Protein AF-A0A109FHC8-F1 (afdb_monomer_lite)

Structure (mmCIF, N/CA/C/O backbone):
data_AF-A0A109FHC8-F1
#
_entry.id   AF-A0A109FHC8-F1
#
loop_
_atom_site.group_PDB
_atom_site.id
_atom_site.type_symbol
_atom_site.label_atom_id
_atom_site.label_alt_id
_atom_site.label_comp_id
_atom_site.label_asym_id
_atom_site.label_entity_id
_atom_site.label_seq_id
_atom_site.pdbx_PDB_ins_code
_atom_site.Cartn_x
_atom_site.Cartn_y
_atom_site.Cartn_z
_atom_site.occupancy
_atom_site.B_iso_or_equiv
_atom_site.auth_seq_id
_atom_site.auth_comp_id
_atom_site.auth_asym_id
_atom_site.auth_atom_id
_atom_site.pdbx_PDB_model_num
ATOM 1 N N . MET A 1 1 ? 24.312 2.281 24.451 1.00 30.47 1 MET A N 1
ATOM 2 C CA . MET A 1 1 ? 23.829 3.646 24.160 1.00 30.47 1 MET A CA 1
ATOM 3 C C . MET A 1 1 ? 23.135 3.576 22.808 1.00 30.47 1 MET A C 1
ATOM 5 O O . MET A 1 1 ? 23.788 3.738 21.790 1.00 30.47 1 MET A O 1
ATOM 9 N N . TRP A 1 2 ? 21.866 3.159 22.788 1.00 24.47 2 TRP A N 1
ATOM 10 C CA . TRP A 1 2 ? 21.076 3.088 21.555 1.00 24.47 2 TRP A CA 1
ATOM 11 C C . TRP A 1 2 ? 20.446 4.457 21.335 1.00 24.47 2 TRP A C 1
ATOM 13 O O . TRP A 1 2 ? 19.717 4.933 22.203 1.00 24.47 2 TRP A O 1
ATOM 23 N N . ALA A 1 3 ? 20.806 5.107 20.231 1.00 27.70 3 ALA A N 1
ATOM 24 C CA . ALA A 1 3 ? 20.190 6.356 19.826 1.00 27.70 3 ALA A CA 1
ATOM 25 C C . ALA A 1 3 ? 18.710 6.102 19.514 1.00 27.70 3 ALA A C 1
ATOM 27 O O . ALA A 1 3 ? 18.344 5.159 18.814 1.00 27.70 3 ALA A O 1
ATOM 28 N N . ASP A 1 4 ? 17.879 6.936 20.118 1.00 34.19 4 ASP A N 1
ATOM 29 C CA . ASP A 1 4 ? 16.437 7.002 19.978 1.00 34.19 4 ASP A CA 1
ATOM 30 C C . ASP A 1 4 ? 16.087 7.613 18.609 1.00 34.19 4 ASP A C 1
ATOM 32 O O . ASP A 1 4 ? 15.739 8.787 18.516 1.00 34.19 4 ASP A O 1
ATOM 36 N N . ASP A 1 5 ? 16.219 6.830 17.531 1.00 33.66 5 ASP A N 1
ATOM 37 C CA . ASP A 1 5 ? 15.793 7.194 16.166 1.00 33.66 5 ASP A CA 1
ATOM 38 C C . ASP A 1 5 ? 14.264 7.060 16.017 1.00 33.66 5 ASP A C 1
ATOM 40 O O . ASP A 1 5 ? 13.726 6.376 15.138 1.00 33.66 5 ASP A O 1
ATOM 44 N N . ARG A 1 6 ? 13.517 7.720 16.909 1.00 36.81 6 ARG A N 1
ATOM 45 C CA . ARG A 1 6 ? 12.085 7.948 16.711 1.00 36.81 6 ARG A CA 1
ATOM 46 C C . ARG A 1 6 ? 11.917 8.872 15.506 1.00 36.81 6 ARG A C 1
ATOM 48 O O . ARG A 1 6 ? 12.107 10.081 15.610 1.00 36.81 6 ARG A O 1
ATOM 55 N N . LEU A 1 7 ? 11.541 8.290 14.364 1.00 41.19 7 LEU A N 1
ATOM 56 C CA . LEU A 1 7 ? 11.042 9.033 13.204 1.00 41.19 7 LEU A CA 1
ATOM 57 C C . LEU A 1 7 ? 10.018 10.081 13.679 1.00 41.19 7 LEU A C 1
ATOM 59 O O . LEU A 1 7 ? 9.161 9.751 14.510 1.00 41.19 7 LEU A O 1
ATOM 63 N N . PRO A 1 8 ? 10.091 11.331 13.189 1.00 34.25 8 PRO A N 1
ATOM 64 C CA . PRO A 1 8 ? 9.205 12.388 13.651 1.00 34.25 8 PRO A CA 1
ATOM 65 C C . PRO A 1 8 ? 7.736 11.997 13.420 1.00 34.25 8 PRO A C 1
ATOM 67 O O . PRO A 1 8 ? 7.424 11.329 12.427 1.00 34.25 8 PRO A O 1
ATOM 70 N N . PRO A 1 9 ? 6.809 12.404 14.310 1.00 36.50 9 PRO A N 1
ATOM 71 C CA . PRO A 1 9 ? 5.388 12.193 14.082 1.00 36.50 9 PRO A CA 1
ATOM 72 C C . PRO A 1 9 ? 5.015 12.827 12.741 1.00 36.50 9 PRO A C 1
ATOM 74 O O . PRO A 1 9 ? 5.311 13.999 12.507 1.00 36.50 9 PRO A O 1
ATOM 77 N N . MET A 1 10 ? 4.381 12.053 11.854 1.00 35.09 10 MET A N 1
ATOM 78 C CA . MET A 1 10 ? 3.856 12.574 10.593 1.00 35.09 10 MET A CA 1
ATOM 79 C C . MET A 1 10 ? 2.815 13.650 10.904 1.00 35.09 10 MET A C 1
ATOM 81 O O . MET A 1 10 ? 1.645 13.354 11.140 1.00 35.09 10 MET A O 1
ATOM 85 N N . GLN A 1 11 ? 3.238 14.912 10.911 1.00 31.06 11 GLN A N 1
ATOM 86 C CA . GLN A 1 11 ? 2.315 16.031 10.966 1.00 31.06 11 GLN A CA 1
ATOM 87 C C . GLN A 1 11 ? 1.557 16.084 9.631 1.00 31.06 11 GLN A C 1
ATOM 89 O O . GLN A 1 11 ? 2.177 15.932 8.571 1.00 31.06 11 GLN A O 1
ATOM 94 N N . PRO A 1 12 ? 0.228 16.287 9.631 1.00 32.00 12 PRO A N 1
ATOM 95 C CA . PRO A 1 12 ? -0.521 16.490 8.400 1.00 32.00 12 PRO A CA 1
ATOM 96 C C . PRO A 1 12 ? -0.055 17.798 7.743 1.00 32.00 12 PRO A C 1
ATOM 98 O O . PRO A 1 12 ? -0.510 18.891 8.072 1.00 32.00 12 PRO A O 1
ATOM 101 N N . GLN A 1 13 ? 0.907 17.685 6.826 1.00 34.94 13 GLN A N 1
ATOM 102 C CA . GLN A 1 13 ? 1.448 18.817 6.089 1.00 34.94 13 GLN A CA 1
ATOM 103 C C . GLN A 1 13 ? 0.359 19.465 5.231 1.00 34.94 13 GLN A C 1
ATOM 105 O O . GLN A 1 13 ? -0.382 18.823 4.484 1.00 34.94 13 GLN A O 1
ATOM 110 N N . ARG A 1 14 ? 0.306 20.787 5.341 1.00 28.73 14 ARG A N 1
ATOM 111 C CA . ARG A 1 14 ? -0.682 21.698 4.770 1.00 28.73 14 ARG A CA 1
ATOM 112 C C . ARG A 1 14 ? -0.409 21.952 3.276 1.00 28.73 14 ARG A C 1
ATOM 114 O O . ARG A 1 14 ? -0.201 23.091 2.872 1.00 28.73 14 ARG A O 1
ATOM 121 N N . ARG A 1 15 ? -0.400 20.906 2.438 1.00 32.84 15 ARG A N 1
ATOM 122 C CA . ARG A 1 15 ? -0.397 21.028 0.964 1.00 32.84 15 ARG A CA 1
ATOM 123 C C . ARG A 1 15 ? -1.555 20.239 0.348 1.00 32.84 15 ARG A C 1
ATOM 125 O O . ARG A 1 15 ? -1.794 19.088 0.687 1.00 32.84 15 ARG A O 1
ATOM 132 N N . LYS A 1 16 ? -2.273 20.899 -0.568 1.00 29.14 16 LYS A N 1
ATOM 133 C CA . LYS A 1 16 ? -3.504 20.472 -1.267 1.00 29.14 16 LYS A CA 1
ATOM 134 C C . LYS A 1 16 ? -3.287 19.338 -2.293 1.00 29.14 16 LYS A C 1
ATOM 136 O O . LYS A 1 16 ? -3.889 19.364 -3.361 1.00 29.14 16 LYS A O 1
ATOM 141 N N . ALA A 1 17 ? -2.429 18.364 -2.008 1.00 34.91 17 ALA A N 1
ATOM 142 C CA . ALA A 1 17 ? -2.428 17.098 -2.731 1.00 34.91 17 ALA A CA 1
ATOM 143 C C . ALA A 1 17 ? -3.152 16.092 -1.837 1.00 34.91 17 ALA A C 1
ATOM 145 O O . ALA A 1 17 ? -2.626 15.669 -0.808 1.00 34.91 17 ALA A O 1
ATOM 146 N N . SER A 1 18 ? -4.403 15.785 -2.172 1.00 43.69 18 SER A N 1
ATOM 147 C CA . SER A 1 18 ? -5.183 14.755 -1.494 1.00 43.69 18 SER A CA 1
ATOM 148 C C . SER A 1 18 ? -4.450 13.424 -1.636 1.00 43.69 18 SER A C 1
ATOM 150 O O . SER A 1 18 ? -4.491 12.788 -2.688 1.00 43.69 18 SER A O 1
ATOM 152 N N . LYS A 1 19 ? -3.730 13.023 -0.582 1.00 57.53 19 LYS A N 1
ATOM 153 C CA . LYS A 1 19 ? -3.098 11.704 -0.513 1.00 57.53 19 LYS A CA 1
ATOM 154 C C . LYS A 1 19 ? -4.197 10.652 -0.695 1.00 57.53 19 LYS A C 1
ATOM 156 O O . LYS A 1 19 ? -5.257 10.805 -0.081 1.00 57.53 19 LYS A O 1
ATOM 161 N N . PRO A 1 20 ? -3.996 9.625 -1.533 1.00 60.81 20 PRO A N 1
ATOM 162 C CA . PRO A 1 20 ? -4.988 8.585 -1.712 1.00 60.81 20 PRO A CA 1
ATOM 163 C C . PRO A 1 20 ? -5.219 7.897 -0.369 1.00 60.81 20 PRO A C 1
ATOM 165 O O . PRO A 1 20 ? -4.310 7.320 0.231 1.00 60.81 20 PRO A O 1
ATOM 168 N N . LEU A 1 21 ? -6.456 8.025 0.101 1.00 70.00 21 LEU A N 1
ATOM 169 C CA . LEU A 1 21 ? -6.976 7.338 1.266 1.00 70.00 21 LEU A CA 1
ATOM 170 C C . LEU A 1 21 ? -7.846 6.191 0.765 1.00 70.00 21 LEU A C 1
ATOM 172 O O . LEU A 1 21 ? -8.764 6.418 -0.025 1.00 70.00 21 LEU A O 1
ATOM 176 N N . ALA A 1 22 ? -7.578 4.976 1.231 1.00 75.38 22 ALA A N 1
ATOM 177 C CA . ALA A 1 22 ? -8.440 3.830 0.977 1.00 75.38 22 ALA A CA 1
ATOM 178 C C . ALA A 1 22 ? -9.070 3.356 2.284 1.00 75.38 22 ALA A C 1
ATOM 180 O O . ALA A 1 22 ? -8.423 3.316 3.330 1.00 75.38 22 ALA A O 1
ATOM 181 N N . ARG A 1 23 ? -10.348 2.985 2.215 1.00 83.25 23 ARG A N 1
ATOM 182 C CA . ARG A 1 23 ? -11.036 2.301 3.310 1.00 83.25 23 ARG A CA 1
ATOM 183 C C . ARG A 1 23 ? -10.872 0.804 3.109 1.00 83.25 23 ARG A C 1
ATOM 185 O O . ARG A 1 23 ? -11.245 0.288 2.058 1.00 83.25 23 ARG A O 1
ATOM 192 N N . LEU A 1 24 ? -10.335 0.134 4.116 1.00 85.50 24 LEU A N 1
ATOM 193 C CA . LEU A 1 24 ? -10.141 -1.306 4.156 1.00 85.50 24 LEU A CA 1
ATOM 194 C C . LEU A 1 24 ? -11.061 -1.871 5.236 1.00 85.50 24 LEU A C 1
ATOM 196 O O . LEU A 1 24 ? -11.085 -1.394 6.372 1.00 85.50 24 LEU A O 1
ATOM 200 N N . HIS A 1 25 ? -11.878 -2.846 4.856 1.00 87.19 25 HIS A N 1
ATOM 201 C CA . HIS A 1 25 ? -12.798 -3.492 5.780 1.00 87.19 25 HIS A CA 1
ATOM 202 C C . HIS A 1 25 ? -12.077 -4.631 6.495 1.00 87.19 25 HIS A C 1
ATOM 204 O O . HIS A 1 25 ? -11.468 -5.473 5.832 1.00 87.19 25 HIS A O 1
ATOM 210 N N . GLN A 1 26 ? -12.166 -4.659 7.824 1.00 87.25 26 GLN A N 1
ATOM 211 C CA . GLN A 1 26 ? -11.653 -5.780 8.601 1.00 87.25 26 GLN A CA 1
ATOM 212 C C . GLN A 1 26 ? -12.575 -6.989 8.466 1.00 87.25 26 GLN A C 1
ATOM 214 O O . GLN A 1 26 ? -13.795 -6.862 8.350 1.00 87.25 26 GLN A O 1
ATOM 219 N N . ARG A 1 27 ? -11.991 -8.176 8.526 1.00 92.81 27 ARG A N 1
ATOM 220 C CA . ARG A 1 27 ? -12.688 -9.458 8.606 1.00 92.81 27 ARG A CA 1
ATOM 221 C C . ARG A 1 27 ? -12.661 -9.938 10.049 1.00 92.81 27 ARG A C 1
ATOM 223 O O . ARG A 1 27 ? -11.717 -9.661 10.779 1.00 92.81 27 ARG A O 1
ATOM 230 N N . TRP A 1 28 ? -13.653 -10.733 10.442 1.00 91.94 28 TRP A N 1
ATOM 231 C CA . TRP A 1 28 ? -13.650 -11.393 11.753 1.00 91.94 28 TRP A CA 1
ATOM 232 C C . TRP A 1 28 ? -12.341 -12.160 12.011 1.00 91.94 28 TRP A C 1
ATOM 234 O O . TRP A 1 28 ? -11.753 -12.053 13.080 1.00 91.94 28 TRP A O 1
ATOM 244 N N . ALA A 1 29 ? -11.856 -12.876 10.991 1.00 95.69 29 ALA A N 1
ATOM 245 C CA . ALA A 1 29 ? -10.638 -13.683 11.046 1.00 95.69 29 ALA A CA 1
ATOM 246 C C . ALA A 1 29 ? -9.331 -12.873 11.124 1.00 95.69 29 ALA A C 1
ATOM 248 O O . ALA A 1 29 ? -8.268 -13.469 11.266 1.00 95.69 29 ALA A O 1
ATOM 249 N N . ASP A 1 30 ? -9.392 -11.543 11.012 1.00 95.81 30 ASP A N 1
ATOM 250 C CA . ASP A 1 30 ? -8.206 -10.704 11.168 1.00 95.81 30 ASP A CA 1
ATOM 251 C C . ASP A 1 30 ? -7.798 -10.587 12.643 1.00 95.81 30 ASP A C 1
ATOM 253 O O . ASP A 1 30 ? -6.621 -10.365 12.931 1.00 95.81 30 ASP A O 1
ATOM 257 N N . ASN A 1 31 ? -8.753 -10.742 13.571 1.00 96.69 31 ASN A N 1
ATOM 258 C CA . ASN A 1 31 ? -8.473 -10.746 15.001 1.00 96.69 31 ASN A CA 1
ATOM 259 C C . ASN A 1 31 ? -7.862 -12.089 15.429 1.00 96.69 31 ASN A C 1
ATOM 261 O O . ASN A 1 31 ? -8.387 -13.152 15.096 1.00 96.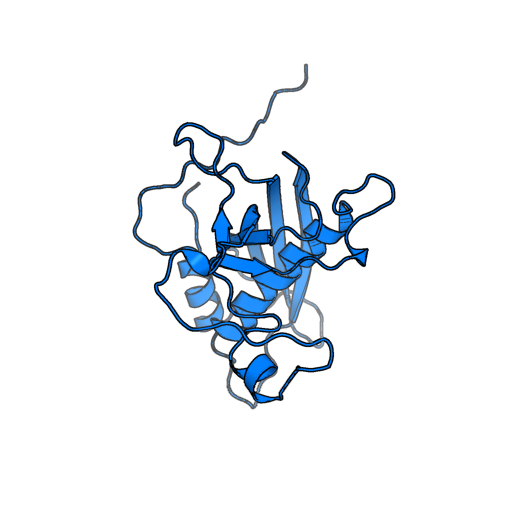69 31 ASN A O 1
ATOM 265 N N . ASP A 1 32 ? -6.786 -12.043 16.214 1.00 95.56 32 ASP A N 1
ATOM 266 C CA . ASP A 1 32 ? -6.205 -13.234 16.839 1.00 95.56 32 ASP A CA 1
ATOM 267 C C . ASP A 1 32 ? -6.720 -13.458 18.276 1.00 95.56 32 ASP A C 1
ATOM 269 O O . ASP A 1 32 ? -7.648 -12.795 18.747 1.00 95.56 32 ASP A O 1
ATOM 273 N N . GLN A 1 33 ? -6.121 -14.421 18.990 1.00 96.19 33 GLN A N 1
ATOM 274 C CA . GLN A 1 33 ? -6.484 -14.777 20.370 1.00 96.19 33 GLN A CA 1
ATOM 275 C C . GLN A 1 33 ? -6.410 -13.598 21.357 1.00 96.19 33 GLN A C 1
ATOM 277 O O . GLN A 1 33 ? -7.023 -13.654 22.422 1.00 96.19 33 GLN A O 1
ATOM 282 N N . TYR A 1 34 ? -5.687 -12.529 21.012 1.00 94.62 34 TYR A N 1
ATOM 283 C CA . TYR A 1 34 ? -5.565 -11.325 21.828 1.00 94.62 34 TYR A CA 1
ATOM 284 C C . TYR A 1 34 ? -6.640 -10.279 21.513 1.00 94.62 34 TYR A C 1
ATOM 286 O O . TYR A 1 34 ? -6.559 -9.164 22.024 1.00 94.62 34 TYR A O 1
ATOM 294 N N . SER A 1 35 ? -7.661 -10.623 20.716 1.00 92.62 35 SER A N 1
ATOM 295 C CA . SER A 1 35 ? -8.812 -9.766 20.372 1.00 92.62 35 SER A CA 1
ATOM 296 C C . SER A 1 35 ? -8.470 -8.500 19.575 1.00 92.62 35 SER A C 1
ATOM 298 O O . SER A 1 35 ? -9.261 -7.560 19.529 1.00 92.62 35 SER A O 1
ATOM 300 N N . HIS A 1 36 ? -7.315 -8.481 18.913 1.00 95.00 36 HIS A N 1
ATOM 301 C CA . HIS A 1 36 ? -6.886 -7.405 18.021 1.00 95.00 36 HIS A CA 1
ATOM 302 C C . HIS A 1 36 ? -6.395 -7.989 16.700 1.00 95.00 36 HIS A C 1
ATOM 304 O O . HIS A 1 36 ? -6.097 -9.182 16.621 1.00 95.00 36 HIS A O 1
ATOM 310 N N . ALA A 1 37 ? -6.288 -7.147 15.673 1.00 95.44 37 ALA A N 1
ATOM 311 C CA . ALA A 1 37 ? -5.748 -7.555 14.388 1.00 95.44 37 ALA A CA 1
ATOM 312 C C . ALA A 1 37 ? -4.328 -8.108 14.547 1.00 95.44 37 ALA A C 1
ATOM 314 O O . ALA A 1 37 ? -3.461 -7.443 15.125 1.00 95.44 37 ALA A O 1
ATOM 315 N N . ASN A 1 38 ? -4.085 -9.296 13.998 1.00 96.81 38 ASN A N 1
ATOM 316 C CA . ASN A 1 38 ? -2.759 -9.895 14.011 1.00 96.81 38 ASN A CA 1
ATOM 317 C C . ASN A 1 38 ? -1.755 -9.031 13.226 1.00 96.81 38 ASN A C 1
ATOM 319 O O . ASN A 1 38 ? -2.103 -8.402 12.224 1.00 96.81 38 ASN A O 1
ATOM 323 N N . ASN A 1 39 ? -0.488 -9.034 13.643 1.00 95.12 39 ASN A N 1
ATOM 324 C CA . ASN A 1 39 ? 0.570 -8.237 13.018 1.00 95.12 39 ASN A CA 1
ATOM 325 C C . ASN A 1 39 ? 0.713 -8.496 11.504 1.00 95.12 39 ASN A C 1
ATOM 327 O O . ASN A 1 39 ? 0.954 -7.558 10.748 1.00 95.12 39 ASN A O 1
ATOM 331 N N . VAL A 1 40 ? 0.490 -9.730 11.038 1.00 95.25 40 VAL A N 1
ATOM 332 C CA . VAL A 1 40 ? 0.559 -10.078 9.605 1.00 95.25 40 VAL A CA 1
ATOM 333 C C . VAL A 1 40 ? -0.520 -9.367 8.782 1.00 95.25 40 VAL A C 1
ATOM 335 O O . VAL A 1 40 ? -0.285 -9.019 7.624 1.00 95.25 40 VAL A O 1
ATOM 338 N N . VAL A 1 41 ? -1.688 -9.094 9.369 1.00 96.38 41 VAL A N 1
ATOM 339 C CA . VAL A 1 41 ? -2.817 -8.464 8.665 1.00 96.38 41 VAL A CA 1
ATOM 340 C C . VAL A 1 41 ? -2.471 -7.038 8.223 1.00 96.38 41 VAL A C 1
ATOM 342 O O . VAL A 1 41 ? -2.892 -6.603 7.152 1.00 96.38 41 VAL A O 1
ATOM 345 N N . TYR A 1 42 ? -1.638 -6.323 8.983 1.00 95.62 42 TYR A N 1
ATOM 346 C CA . TYR A 1 42 ? -1.203 -4.972 8.619 1.00 95.62 42 TYR A CA 1
ATOM 347 C C . TYR A 1 42 ? -0.431 -4.960 7.291 1.00 95.62 42 TYR A C 1
ATOM 349 O O . TYR A 1 42 ? -0.678 -4.093 6.451 1.00 95.62 42 TYR A O 1
ATOM 357 N N . SER A 1 43 ? 0.419 -5.962 7.047 1.00 95.06 43 SER A N 1
ATOM 358 C CA . SER A 1 43 ? 1.119 -6.117 5.766 1.00 95.06 43 SER A CA 1
ATOM 359 C C . SER A 1 43 ? 0.151 -6.382 4.610 1.00 95.06 43 SER A C 1
ATOM 361 O O . SER A 1 43 ? 0.321 -5.832 3.524 1.00 95.06 43 SER A O 1
ATOM 363 N N . LEU A 1 44 ? -0.918 -7.150 4.847 1.00 95.19 44 LEU A N 1
ATOM 364 C CA . LEU A 1 44 ? -1.955 -7.392 3.836 1.00 95.19 44 LEU A CA 1
ATOM 365 C C . LEU A 1 44 ? -2.710 -6.105 3.473 1.00 95.19 44 LEU A C 1
ATOM 367 O O . LEU A 1 44 ? -3.070 -5.895 2.310 1.00 95.19 44 LEU A O 1
ATOM 371 N N . TYR A 1 45 ? -2.931 -5.213 4.443 1.00 94.50 45 TYR A N 1
ATOM 372 C CA . TYR A 1 45 ? -3.504 -3.894 4.173 1.00 94.50 45 TYR A CA 1
ATOM 373 C C . TYR A 1 45 ? -2.575 -3.023 3.336 1.00 94.50 45 TYR A C 1
ATOM 375 O O . TYR A 1 45 ? -3.047 -2.334 2.426 1.00 94.50 45 TYR A O 1
ATOM 383 N N . PHE A 1 46 ? -1.272 -3.068 3.611 1.00 94.31 46 PHE A N 1
ATOM 384 C CA . PHE A 1 46 ? -0.291 -2.325 2.834 1.00 94.31 46 PHE A CA 1
ATOM 385 C C . PHE A 1 46 ? -0.250 -2.795 1.371 1.00 94.31 46 PHE A C 1
ATOM 387 O O . PHE A 1 46 ? -0.303 -1.966 0.454 1.00 94.31 46 PHE A O 1
ATOM 394 N N . ASP A 1 47 ? -0.246 -4.111 1.146 1.00 93.69 47 ASP A N 1
ATOM 395 C CA . ASP A 1 47 ? -0.338 -4.700 -0.195 1.00 93.69 47 ASP A CA 1
ATOM 396 C C . ASP A 1 47 ? -1.630 -4.283 -0.899 1.00 93.69 47 ASP A C 1
ATOM 398 O O . ASP A 1 47 ? -1.614 -3.904 -2.075 1.00 93.69 47 ASP A O 1
ATOM 402 N N . SER A 1 48 ? -2.750 -4.305 -0.174 1.00 92.75 48 SER A N 1
ATOM 403 C CA . SER A 1 48 ? -4.064 -3.965 -0.720 1.00 92.75 48 SER A CA 1
ATOM 404 C C . SER A 1 48 ? -4.119 -2.520 -1.211 1.00 92.75 48 SER A C 1
ATOM 406 O O . SER A 1 48 ? -4.532 -2.288 -2.347 1.00 92.75 48 SER A O 1
ATOM 408 N N . ILE A 1 49 ? -3.679 -1.542 -0.407 1.00 90.50 49 ILE A N 1
ATOM 409 C CA . ILE A 1 49 ? -3.713 -0.132 -0.830 1.00 90.50 49 ILE A CA 1
ATOM 410 C C . ILE A 1 49 ? -2.705 0.161 -1.946 1.00 90.50 49 ILE A C 1
ATOM 412 O O . ILE A 1 49 ? -3.015 0.917 -2.870 1.00 90.50 49 ILE A O 1
ATOM 416 N N . THR A 1 50 ? -1.526 -0.462 -1.902 1.00 91.25 50 THR A N 1
ATOM 417 C CA . THR A 1 50 ? -0.494 -0.280 -2.930 1.00 91.25 50 THR A CA 1
ATOM 418 C C . THR A 1 50 ? -0.991 -0.778 -4.283 1.00 91.25 50 THR A C 1
ATOM 420 O O . THR A 1 50 ? -0.968 -0.038 -5.269 1.00 91.25 50 THR A O 1
ATOM 423 N N . ASN A 1 51 ? -1.513 -2.005 -4.334 1.00 90.19 51 ASN A N 1
ATOM 424 C CA . ASN A 1 51 ? -2.048 -2.576 -5.569 1.00 90.19 51 ASN A CA 1
ATOM 425 C C . ASN A 1 51 ? -3.327 -1.873 -6.020 1.00 90.19 51 ASN A C 1
ATOM 427 O O . ASN A 1 51 ? -3.493 -1.631 -7.215 1.00 90.19 51 ASN A O 1
ATOM 431 N N . PHE A 1 52 ? -4.195 -1.469 -5.087 1.00 89.19 52 PHE A N 1
ATOM 432 C CA . PHE A 1 52 ? -5.348 -0.631 -5.407 1.00 89.19 52 PHE A CA 1
ATOM 433 C C . PHE A 1 52 ? -4.909 0.645 -6.131 1.00 89.19 52 PHE A C 1
ATOM 435 O O . PHE A 1 52 ? -5.485 0.987 -7.165 1.00 89.19 52 PHE A O 1
ATOM 442 N N . TYR A 1 53 ? -3.867 1.323 -5.644 1.00 88.12 53 TYR A N 1
ATOM 443 C CA . TYR A 1 53 ? -3.372 2.527 -6.299 1.00 88.12 53 TYR A CA 1
ATOM 444 C C . TYR A 1 53 ? -2.814 2.236 -7.696 1.00 88.12 53 TYR A C 1
ATOM 446 O O . TYR A 1 53 ? -3.192 2.906 -8.659 1.00 88.12 53 TYR A O 1
ATOM 454 N N . LEU A 1 54 ? -1.959 1.217 -7.819 1.00 87.62 54 LEU A N 1
ATOM 455 C CA . LEU A 1 54 ? -1.362 0.832 -9.099 1.00 87.62 54 LEU A CA 1
ATOM 456 C C . LEU A 1 54 ? -2.430 0.476 -10.144 1.00 87.62 54 LEU A C 1
ATOM 458 O O . LEU A 1 54 ? -2.354 0.942 -11.274 1.00 87.62 54 LEU A O 1
ATOM 462 N N . ILE A 1 55 ? -3.462 -0.282 -9.771 1.00 84.50 55 ILE A N 1
ATOM 463 C CA . ILE A 1 55 ? -4.516 -0.719 -10.698 1.00 84.50 55 ILE A CA 1
ATOM 464 C C . ILE A 1 55 ? -5.402 0.446 -11.162 1.00 84.50 55 ILE A C 1
ATOM 466 O O . ILE A 1 55 ? -5.810 0.467 -12.323 1.00 84.50 55 ILE A O 1
ATOM 470 N N . ASN A 1 56 ? -5.723 1.388 -10.268 1.00 84.12 56 ASN A N 1
ATOM 471 C CA . ASN A 1 56 ? -6.715 2.434 -10.540 1.00 84.12 56 ASN A CA 1
ATOM 472 C C . ASN A 1 56 ? -6.113 3.751 -11.050 1.00 84.12 56 ASN A C 1
ATOM 474 O O . ASN A 1 56 ? -6.815 4.526 -11.698 1.00 84.12 56 ASN A O 1
ATOM 478 N N . HIS A 1 57 ? -4.841 4.031 -10.752 1.00 85.19 57 HIS A N 1
ATOM 479 C CA . HIS A 1 57 ? -4.227 5.332 -11.043 1.00 85.19 57 HIS A CA 1
ATOM 480 C C . HIS A 1 57 ? -3.020 5.272 -11.978 1.00 85.19 57 HIS A C 1
ATOM 482 O O . HIS A 1 57 ? -2.626 6.320 -12.498 1.00 85.19 57 HIS A O 1
ATOM 488 N N . VAL A 1 58 ? -2.440 4.092 -12.217 1.00 84.62 58 VAL A N 1
ATOM 489 C CA . VAL A 1 58 ? -1.387 3.932 -13.223 1.00 84.62 58 VAL A CA 1
ATOM 490 C C . VAL A 1 58 ? -2.033 3.536 -14.552 1.00 84.62 58 VAL A C 1
ATOM 492 O O . VAL A 1 58 ? -2.705 2.505 -14.619 1.00 84.62 58 VAL A O 1
ATOM 495 N N . PRO A 1 59 ? -1.840 4.321 -15.628 1.00 79.88 59 PRO A N 1
ATOM 496 C CA . PRO A 1 59 ? -2.269 3.920 -16.960 1.00 79.88 59 PRO A CA 1
ATOM 497 C C . PRO A 1 59 ? -1.594 2.601 -17.334 1.00 79.88 59 PRO A C 1
ATOM 499 O O . PRO A 1 59 ? -0.374 2.476 -17.227 1.00 79.88 59 PRO A O 1
ATOM 502 N N . ARG A 1 60 ? -2.373 1.607 -17.767 1.00 68.88 60 ARG A N 1
ATOM 503 C CA . ARG A 1 60 ? -1.777 0.371 -18.276 1.00 68.88 60 ARG A CA 1
ATOM 504 C C . ARG A 1 60 ? -1.057 0.680 -19.591 1.00 68.88 60 ARG A C 1
ATOM 506 O O . ARG A 1 60 ? -1.628 1.406 -20.411 1.00 68.88 60 ARG A O 1
ATOM 513 N N . PRO A 1 61 ? 0.146 0.128 -19.823 1.00 60.09 61 PRO A N 1
ATOM 514 C CA . PRO A 1 61 ? 0.704 0.121 -21.165 1.00 60.09 61 PRO A CA 1
ATOM 515 C C . PRO A 1 61 ? -0.292 -0.563 -22.114 1.00 60.09 61 PRO A C 1
ATOM 517 O O . PRO A 1 61 ? -1.121 -1.373 -21.694 1.00 60.09 61 PRO A O 1
ATOM 520 N N . THR A 1 62 ? -0.248 -0.167 -23.384 1.00 56.22 62 THR A N 1
ATOM 521 C CA . THR A 1 62 ? -1.056 -0.681 -24.502 1.00 56.22 62 THR A CA 1
ATOM 522 C C . THR A 1 62 ? -1.330 -2.194 -24.381 1.00 56.22 62 THR A C 1
ATOM 524 O O . THR A 1 62 ? -0.418 -2.912 -23.972 1.00 56.22 62 THR A O 1
ATOM 527 N N . PRO A 1 63 ? -2.510 -2.720 -24.790 1.00 55.16 63 PRO A N 1
ATOM 528 C CA . PRO A 1 63 ? -2.913 -4.125 -24.576 1.00 55.16 63 PRO A CA 1
ATOM 529 C C . PRO A 1 63 ? -1.900 -5.184 -25.032 1.00 55.16 63 PRO A C 1
ATOM 531 O O . PRO A 1 63 ? -1.947 -6.328 -24.593 1.00 55.16 63 PRO A O 1
ATOM 534 N N . THR A 1 64 ? -1.005 -4.798 -25.935 1.00 53.66 64 THR A N 1
ATOM 535 C CA . THR A 1 64 ? 0.006 -5.629 -26.575 1.00 53.66 64 THR A CA 1
ATOM 536 C C . THR A 1 64 ? 1.246 -5.904 -25.717 1.00 53.66 64 THR A C 1
ATOM 538 O O . THR A 1 64 ? 2.010 -6.791 -26.080 1.00 53.66 64 THR A O 1
ATOM 541 N N . SER A 1 65 ? 1.479 -5.179 -24.612 1.00 54.28 65 SER A N 1
ATOM 542 C CA . SER A 1 65 ? 2.633 -5.415 -23.728 1.00 54.28 65 SER A CA 1
ATOM 543 C C . SER A 1 65 ? 2.180 -5.686 -22.290 1.00 54.28 65 SER A C 1
ATOM 545 O O . SER A 1 65 ? 1.404 -4.892 -21.746 1.00 54.28 65 SER A O 1
ATOM 547 N N . PRO A 1 66 ? 2.631 -6.782 -21.649 1.00 62.59 66 PRO A N 1
ATOM 548 C CA . PRO A 1 66 ? 2.316 -7.028 -20.251 1.00 62.59 66 PRO A CA 1
ATOM 549 C C . PRO A 1 66 ? 2.923 -5.918 -19.373 1.00 62.59 66 PRO A C 1
ATOM 551 O O . PRO A 1 66 ? 4.052 -5.485 -19.614 1.00 62.59 66 PRO A O 1
ATOM 554 N N . PRO A 1 67 ? 2.199 -5.428 -18.350 1.00 67.19 67 PRO A N 1
ATOM 555 C CA . PRO A 1 67 ? 2.756 -4.449 -17.427 1.00 67.19 67 PRO A CA 1
ATOM 556 C C . PRO A 1 67 ? 3.972 -5.037 -16.691 1.00 67.19 67 PRO A C 1
ATOM 558 O O . PRO A 1 67 ? 4.013 -6.248 -16.449 1.00 67.19 67 PRO A O 1
ATOM 561 N N . PRO A 1 68 ? 4.951 -4.201 -16.301 1.00 76.88 68 PRO A N 1
ATOM 562 C CA . PRO A 1 68 ? 6.100 -4.673 -15.541 1.00 76.88 68 PRO A CA 1
ATOM 563 C C . PRO A 1 68 ? 5.658 -5.302 -14.218 1.00 76.88 68 PRO A C 1
ATOM 565 O O . PRO A 1 68 ? 4.716 -4.832 -13.571 1.00 76.88 68 PRO A O 1
ATOM 568 N N . LEU A 1 69 ? 6.358 -6.356 -13.797 1.00 85.94 69 LEU A N 1
ATOM 569 C CA . LEU A 1 69 ? 6.030 -7.073 -12.571 1.00 85.94 69 LEU A CA 1
ATOM 570 C C . LEU A 1 69 ? 6.603 -6.328 -11.359 1.00 85.94 69 LEU A C 1
ATOM 572 O O . LEU A 1 69 ? 7.807 -6.093 -11.289 1.00 85.94 69 LEU A O 1
ATOM 576 N N . GLY A 1 70 ? 5.754 -5.979 -10.392 1.00 89.44 70 GLY A N 1
ATOM 577 C CA . GLY A 1 70 ? 6.185 -5.425 -9.107 1.00 89.44 70 GLY A CA 1
ATOM 578 C C . GLY A 1 70 ? 6.510 -6.532 -8.105 1.00 89.44 70 GLY A C 1
ATOM 579 O O . GLY A 1 70 ? 5.654 -7.364 -7.815 1.00 89.44 70 GLY A O 1
ATOM 580 N N . LEU A 1 71 ? 7.735 -6.545 -7.576 1.00 93.56 71 LEU A N 1
ATOM 581 C CA . LEU A 1 71 ? 8.164 -7.455 -6.510 1.00 93.56 71 LEU A CA 1
ATOM 582 C C . LEU A 1 71 ? 8.457 -6.671 -5.232 1.00 93.56 71 LEU A C 1
ATOM 584 O O . LEU A 1 71 ? 9.223 -5.705 -5.263 1.00 93.56 71 LEU A O 1
ATOM 588 N N . ILE A 1 72 ? 7.860 -7.078 -4.112 1.00 95.00 72 ILE A N 1
ATOM 589 C CA . ILE A 1 72 ? 8.192 -6.526 -2.796 1.00 95.00 72 ILE A CA 1
ATOM 590 C C . ILE A 1 72 ? 9.501 -7.155 -2.327 1.00 95.00 72 ILE A C 1
ATOM 592 O O . ILE A 1 72 ? 9.588 -8.369 -2.162 1.00 95.00 72 ILE A O 1
ATOM 596 N N . VAL A 1 73 ? 10.524 -6.325 -2.121 1.00 96.00 73 VAL A N 1
ATOM 597 C CA . VAL A 1 73 ? 11.862 -6.780 -1.692 1.00 96.00 73 VAL A CA 1
ATOM 598 C C . VAL A 1 73 ? 12.173 -6.438 -0.239 1.00 96.00 73 VAL A C 1
ATOM 600 O O . VAL A 1 73 ? 13.116 -6.974 0.335 1.00 96.00 73 VAL A O 1
ATOM 603 N N . SER A 1 74 ? 11.409 -5.524 0.358 1.00 95.62 74 SER A N 1
ATOM 604 C CA . SER A 1 74 ? 11.549 -5.130 1.757 1.00 95.62 74 SER A CA 1
ATOM 605 C C . SER A 1 74 ? 10.244 -4.531 2.264 1.00 95.62 74 SER A C 1
ATOM 607 O O . SER A 1 74 ? 9.568 -3.804 1.533 1.00 95.62 74 SER A O 1
ATOM 609 N N . SER A 1 75 ? 9.908 -4.822 3.517 1.00 95.31 75 SER A N 1
ATOM 610 C CA . SER A 1 75 ? 8.761 -4.257 4.222 1.00 95.31 75 SER A CA 1
ATOM 611 C C . SER A 1 75 ? 9.115 -4.033 5.688 1.00 95.31 75 SER A C 1
ATOM 613 O O . SER A 1 75 ? 9.649 -4.935 6.337 1.00 95.31 75 SER A O 1
ATOM 615 N N . SER A 1 76 ? 8.783 -2.864 6.221 1.00 94.62 76 SER A N 1
ATOM 616 C CA . SER A 1 76 ? 8.882 -2.543 7.643 1.00 94.62 76 SER A CA 1
ATOM 617 C C . SER A 1 76 ? 7.528 -2.077 8.162 1.00 94.62 76 SER A C 1
ATOM 619 O O . SER A 1 76 ? 6.719 -1.512 7.427 1.00 94.62 76 SER A O 1
ATOM 621 N N . THR A 1 77 ? 7.242 -2.331 9.436 1.00 95.38 77 THR A N 1
ATOM 622 C CA . THR A 1 77 ? 6.009 -1.864 10.077 1.00 95.38 77 THR A CA 1
ATOM 623 C C . THR A 1 77 ? 6.278 -1.580 11.544 1.00 95.38 77 THR A C 1
ATOM 625 O O . THR A 1 77 ? 6.768 -2.440 12.274 1.00 95.38 77 THR A O 1
ATOM 628 N N . ALA A 1 78 ? 5.956 -0.364 11.962 1.00 93.25 78 ALA A N 1
ATOM 629 C CA . ALA A 1 78 ? 5.893 0.058 13.346 1.00 93.25 78 ALA A CA 1
ATOM 630 C C . ALA A 1 78 ? 4.429 0.053 13.803 1.00 93.25 78 ALA A C 1
ATOM 632 O O . ALA A 1 78 ? 3.551 0.580 13.116 1.00 93.25 78 ALA A O 1
ATOM 633 N N . TYR A 1 79 ? 4.182 -0.522 14.977 1.00 93.75 79 TYR A N 1
ATOM 634 C CA . TYR A 1 79 ? 2.855 -0.644 15.580 1.00 93.75 79 TYR A CA 1
ATOM 635 C C . TYR A 1 79 ? 2.764 0.326 16.761 1.00 93.75 79 TYR A C 1
ATOM 637 O O . TYR A 1 79 ? 3.514 0.202 17.728 1.00 93.75 79 TYR A O 1
ATOM 645 N N . ALA A 1 80 ? 1.880 1.316 16.668 1.00 89.38 80 ALA A N 1
ATOM 646 C CA . ALA A 1 80 ? 1.682 2.345 17.688 1.00 89.38 80 ALA A CA 1
ATOM 647 C C . ALA A 1 80 ? 0.414 2.112 18.523 1.00 89.38 80 ALA A C 1
ATOM 649 O O . ALA A 1 80 ? 0.394 2.453 19.706 1.00 89.38 80 ALA A O 1
ATOM 650 N N . SER A 1 81 ? -0.630 1.536 17.925 1.00 91.62 81 SER A N 1
ATOM 651 C CA . SER A 1 81 ? -1.835 1.078 18.618 1.00 91.62 81 SER A CA 1
ATOM 652 C C . SER A 1 81 ? -2.505 -0.054 17.843 1.00 91.62 81 SER A C 1
ATOM 654 O O . SER A 1 81 ? -2.323 -0.187 16.635 1.00 91.62 81 SER A O 1
ATOM 656 N N . SER A 1 82 ? -3.300 -0.863 18.533 1.00 92.38 82 SER A N 1
ATOM 657 C CA . SER A 1 82 ? -4.047 -1.954 17.910 1.00 92.38 82 SER A CA 1
ATOM 658 C C . SER A 1 82 ? -5.286 -1.449 17.168 1.00 92.38 82 SER A C 1
ATOM 660 O O . SER A 1 82 ? -5.942 -0.517 17.627 1.00 92.38 82 SER A O 1
ATOM 662 N N . VAL A 1 83 ? -5.640 -2.108 16.063 1.00 92.00 83 VAL A N 1
ATOM 663 C CA . VAL 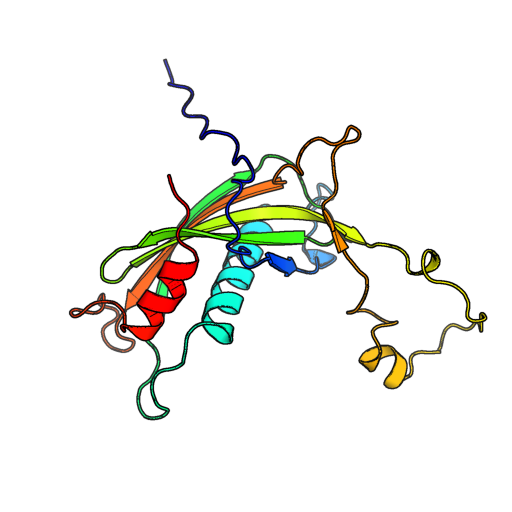A 1 83 ? -6.990 -2.066 15.470 1.00 92.00 83 VAL A CA 1
ATOM 664 C C . VAL A 1 83 ? -7.698 -3.396 15.719 1.00 92.00 83 VAL A C 1
ATOM 666 O O . VAL A 1 83 ? -7.035 -4.421 15.894 1.00 92.00 83 VAL A O 1
ATOM 669 N N . ALA A 1 84 ? -9.027 -3.399 15.750 1.00 93.00 84 ALA A N 1
ATOM 670 C CA . ALA A 1 84 ? -9.813 -4.602 15.998 1.00 93.00 84 ALA A CA 1
ATOM 671 C C . ALA A 1 84 ? -11.109 -4.586 15.185 1.00 93.00 84 ALA A C 1
ATOM 673 O O . ALA A 1 84 ? -11.809 -3.573 15.122 1.00 93.00 84 ALA A O 1
ATOM 674 N N . TYR A 1 85 ? -11.457 -5.742 14.616 1.00 92.62 85 TYR A N 1
ATOM 675 C CA . TYR A 1 85 ? -12.769 -5.945 14.009 1.00 92.62 85 TYR A CA 1
ATOM 676 C C . TYR A 1 85 ? -13.884 -5.623 15.028 1.00 92.62 85 TYR A C 1
ATOM 678 O O . TYR A 1 85 ? -13.759 -6.031 16.186 1.00 92.62 85 TYR A O 1
ATOM 686 N N . PRO A 1 86 ? -14.985 -4.945 14.636 1.00 91.50 86 PRO A N 1
ATOM 687 C CA . PRO A 1 86 ? -15.407 -4.600 13.270 1.00 91.50 86 PRO A CA 1
ATOM 688 C C . PRO A 1 86 ? -14.970 -3.218 12.764 1.00 91.50 86 PRO A C 1
ATOM 690 O O . PRO A 1 86 ? -15.394 -2.823 11.671 1.00 91.50 86 PRO A O 1
ATOM 693 N N . SER A 1 87 ? -14.171 -2.469 13.531 1.00 87.38 87 SER A N 1
ATOM 694 C CA . SER A 1 87 ? -13.762 -1.111 13.157 1.00 87.38 87 SER A CA 1
ATOM 695 C C . SER A 1 87 ? -13.087 -1.106 11.779 1.00 87.38 87 SER A C 1
ATOM 697 O O . SER A 1 87 ? -12.247 -1.958 11.509 1.00 87.38 87 SER A O 1
ATOM 699 N N . PRO A 1 88 ? -13.435 -0.191 10.860 1.00 86.81 88 PRO A N 1
ATOM 700 C CA . PRO A 1 88 ? -12.767 -0.104 9.569 1.00 86.81 88 PRO A CA 1
ATOM 701 C C . PRO A 1 88 ? -11.345 0.440 9.730 1.00 86.81 88 PRO A C 1
ATOM 703 O O . PRO A 1 88 ? -11.058 1.214 10.643 1.00 86.81 88 PRO A O 1
ATOM 706 N N . VAL A 1 89 ? -10.471 0.116 8.781 1.00 89.44 89 VAL A N 1
ATOM 707 C CA . VAL A 1 89 ? -9.118 0.674 8.711 1.00 89.44 89 VAL A CA 1
ATOM 708 C C . VAL A 1 89 ? -9.058 1.692 7.579 1.00 89.44 89 VAL A C 1
ATOM 710 O O . VAL A 1 89 ? -9.456 1.413 6.446 1.00 89.44 89 VAL A O 1
ATOM 713 N N . ILE A 1 90 ? -8.559 2.890 7.867 1.00 86.88 90 ILE A N 1
ATOM 714 C CA . ILE A 1 90 ? -8.268 3.900 6.849 1.00 86.88 90 ILE A CA 1
ATOM 715 C C . ILE A 1 90 ? -6.773 3.855 6.567 1.00 86.88 90 ILE A C 1
ATOM 717 O O . ILE A 1 90 ? -5.959 4.093 7.454 1.00 86.88 90 ILE A O 1
ATOM 721 N N . ALA A 1 91 ? -6.413 3.567 5.324 1.00 87.38 91 ALA A N 1
ATOM 722 C CA . ALA A 1 91 ? -5.037 3.520 4.872 1.00 87.38 91 ALA A CA 1
ATOM 723 C C . ALA A 1 91 ? -4.696 4.790 4.090 1.00 87.38 91 ALA A C 1
ATOM 725 O O . ALA A 1 91 ? -5.420 5.174 3.172 1.00 87.38 91 ALA A O 1
ATOM 726 N N . ALA A 1 92 ? -3.589 5.431 4.449 1.00 87.06 92 ALA A N 1
ATOM 727 C CA . ALA A 1 92 ? -2.996 6.539 3.720 1.00 87.06 92 ALA A CA 1
ATOM 728 C C . ALA A 1 92 ? -1.725 6.064 3.025 1.00 87.06 92 ALA A C 1
ATOM 730 O O . ALA A 1 92 ? -0.849 5.481 3.664 1.00 87.06 92 ALA A O 1
ATOM 731 N N . LEU A 1 93 ? -1.626 6.347 1.729 1.00 88.19 93 LEU A N 1
ATOM 732 C CA . LEU A 1 93 ? -0.490 5.962 0.900 1.00 88.19 93 LEU A CA 1
ATOM 733 C C . LEU A 1 93 ? 0.297 7.197 0.452 1.00 88.19 93 LEU A C 1
ATOM 735 O O . LEU A 1 93 ? -0.271 8.213 0.044 1.00 88.19 93 LEU A O 1
ATOM 739 N N . GLY A 1 94 ? 1.618 7.083 0.499 1.00 89.50 94 GLY A N 1
ATOM 740 C CA . GLY A 1 94 ? 2.565 8.029 -0.075 1.00 89.50 94 GLY A CA 1
ATOM 741 C C . GLY A 1 94 ? 3.798 7.314 -0.619 1.00 89.50 94 GLY A C 1
ATOM 742 O O . GLY A 1 94 ? 3.976 6.112 -0.428 1.00 89.50 94 GLY A O 1
ATOM 743 N N . VAL A 1 95 ? 4.664 8.065 -1.289 1.00 92.06 95 VAL A N 1
ATOM 744 C CA . VAL A 1 95 ? 5.957 7.596 -1.801 1.00 92.06 95 VAL A CA 1
ATOM 745 C C . VAL A 1 95 ? 7.061 8.372 -1.092 1.00 92.06 95 VAL A C 1
ATOM 747 O O . VAL A 1 95 ? 7.136 9.591 -1.225 1.00 92.06 95 VAL A O 1
ATOM 750 N N . SER A 1 96 ? 7.911 7.683 -0.330 1.00 89.94 96 SER A N 1
ATOM 751 C CA . SER A 1 96 ? 9.032 8.300 0.397 1.00 89.94 96 SER A CA 1
ATOM 752 C C . SER A 1 96 ? 10.301 8.411 -0.449 1.00 89.94 96 SER A C 1
ATOM 754 O O . SER A 1 96 ? 11.105 9.318 -0.243 1.00 89.94 96 SER A O 1
ATOM 756 N N . SER A 1 97 ? 10.487 7.502 -1.408 1.00 93.19 97 SER A N 1
ATOM 757 C CA . SER A 1 97 ? 11.611 7.525 -2.345 1.00 93.19 97 SER A CA 1
ATOM 758 C C . SER A 1 97 ? 11.220 6.900 -3.680 1.00 93.19 97 SER A C 1
ATOM 760 O O . SER A 1 97 ? 10.470 5.924 -3.729 1.00 93.19 97 SER A O 1
ATOM 762 N N . LEU A 1 98 ? 11.735 7.460 -4.776 1.00 94.94 98 LEU A N 1
ATOM 763 C CA . LEU A 1 98 ? 11.488 6.979 -6.133 1.00 94.94 98 LEU A CA 1
ATOM 764 C C . LEU A 1 98 ? 12.815 6.815 -6.880 1.00 94.94 98 LEU A C 1
ATOM 766 O O . LEU A 1 98 ? 13.456 7.797 -7.255 1.00 94.94 98 LEU A O 1
ATOM 770 N N . GLY A 1 99 ? 13.213 5.565 -7.105 1.00 93.44 99 GLY A N 1
ATOM 771 C CA . GLY A 1 99 ? 14.434 5.198 -7.818 1.00 93.44 99 GLY A CA 1
ATOM 772 C C . GLY A 1 99 ? 14.254 5.126 -9.336 1.00 93.44 99 GLY A C 1
ATOM 773 O O . GLY A 1 99 ? 13.321 5.690 -9.917 1.00 93.44 99 GLY A O 1
ATOM 774 N N . LYS A 1 100 ? 15.170 4.413 -10.004 1.00 93.31 100 LYS A N 1
ATOM 775 C CA . LYS A 1 100 ? 15.087 4.138 -11.451 1.00 93.31 100 LYS A CA 1
ATOM 776 C C . LYS A 1 100 ? 14.045 3.056 -11.758 1.00 93.31 100 LYS A C 1
ATOM 778 O O . LYS A 1 100 ? 13.143 3.292 -12.556 1.00 93.31 100 LYS A O 1
ATOM 783 N N . SER A 1 101 ? 14.150 1.920 -11.068 1.00 93.38 101 SER A N 1
ATOM 784 C CA . SER A 1 101 ? 13.279 0.741 -11.231 1.00 93.38 101 SER A CA 1
ATOM 785 C C . SER A 1 101 ? 12.634 0.315 -9.909 1.00 93.38 101 SER A C 1
ATOM 787 O O . SER A 1 101 ? 12.131 -0.795 -9.796 1.00 93.38 101 SER A O 1
ATOM 789 N N . SER A 1 102 ? 12.674 1.173 -8.888 1.00 95.19 102 SER A N 1
ATOM 790 C CA . SER A 1 102 ? 12.121 0.895 -7.566 1.00 95.19 102 SER A CA 1
ATOM 791 C C . SER A 1 102 ? 11.365 2.089 -6.996 1.00 95.19 102 SER A C 1
ATOM 793 O O . SER A 1 102 ? 11.629 3.242 -7.347 1.00 95.19 102 SER A O 1
ATOM 795 N N . VAL A 1 103 ? 10.432 1.801 -6.098 1.00 95.88 103 VAL A N 1
ATOM 796 C CA . VAL A 1 103 ? 9.672 2.786 -5.333 1.00 95.88 103 VAL A CA 1
ATOM 797 C C . VAL A 1 103 ? 9.578 2.328 -3.883 1.00 95.88 103 VAL A C 1
ATOM 799 O O . VAL A 1 103 ? 9.292 1.161 -3.615 1.00 95.88 103 VAL A O 1
ATOM 802 N N . THR A 1 104 ? 9.820 3.249 -2.955 1.00 95.69 104 THR A N 1
ATOM 803 C CA . THR A 1 104 ? 9.560 3.040 -1.532 1.00 95.69 104 THR A CA 1
ATOM 804 C C . THR A 1 104 ? 8.243 3.714 -1.185 1.00 95.69 104 THR A C 1
ATOM 806 O O . THR A 1 104 ? 8.127 4.943 -1.190 1.00 95.69 104 THR A O 1
ATOM 809 N N . TRP A 1 105 ? 7.239 2.897 -0.909 1.00 93.50 105 TRP A N 1
ATOM 810 C CA . TRP A 1 105 ? 5.955 3.316 -0.375 1.00 93.50 105 TRP A CA 1
ATOM 811 C C . TRP A 1 105 ? 6.098 3.644 1.097 1.00 93.50 105 TRP A C 1
ATOM 813 O O . TRP A 1 105 ? 6.809 2.942 1.808 1.00 93.50 105 TRP A O 1
ATOM 823 N N . ARG A 1 106 ? 5.377 4.668 1.542 1.00 92.88 106 ARG A N 1
ATOM 824 C CA . ARG A 1 106 ? 5.147 4.974 2.948 1.00 92.88 106 ARG A CA 1
ATOM 825 C C . ARG A 1 106 ? 3.662 4.880 3.222 1.00 92.88 106 ARG A C 1
ATOM 827 O O . ARG A 1 106 ? 2.871 5.572 2.576 1.00 92.88 106 ARG A O 1
ATOM 834 N N . ILE A 1 107 ? 3.292 4.023 4.159 1.00 91.19 107 ILE A N 1
ATOM 835 C CA . ILE A 1 107 ? 1.898 3.696 4.440 1.00 91.19 107 ILE A CA 1
ATOM 836 C C . ILE A 1 107 ? 1.629 3.958 5.912 1.00 91.19 107 ILE A C 1
ATOM 838 O O . ILE A 1 107 ? 2.441 3.618 6.770 1.00 91.19 107 ILE A O 1
ATOM 842 N N . ALA A 1 108 ? 0.489 4.578 6.196 1.00 91.62 108 ALA A N 1
ATOM 843 C CA . ALA A 1 108 ? -0.017 4.763 7.547 1.00 91.62 108 ALA A CA 1
ATOM 844 C C . ALA A 1 108 ? -1.456 4.252 7.621 1.00 91.62 108 ALA A C 1
ATOM 846 O O . ALA A 1 108 ? -2.282 4.571 6.766 1.00 91.62 108 ALA A O 1
ATOM 847 N N . LEU A 1 109 ? -1.748 3.454 8.639 1.00 89.12 109 LEU A N 1
ATOM 848 C CA . LEU A 1 109 ? -3.058 2.886 8.919 1.00 89.12 109 LEU A CA 1
ATOM 849 C C . LEU A 1 109 ? -3.633 3.569 10.144 1.00 89.12 109 LEU A C 1
ATOM 851 O O . LEU A 1 109 ? -2.953 3.731 11.154 1.00 89.12 109 LEU A O 1
ATOM 855 N N . PHE A 1 110 ? -4.897 3.934 10.058 1.00 88.38 110 PHE A N 1
ATOM 856 C CA . PHE A 1 110 ? -5.637 4.605 11.108 1.00 88.38 110 PHE A CA 1
ATOM 857 C C . PHE A 1 110 ? -6.885 3.792 11.428 1.00 88.38 110 PHE A C 1
ATOM 859 O O . PHE A 1 110 ? -7.529 3.254 10.523 1.00 88.38 110 PHE A O 1
ATOM 866 N N . GLU A 1 111 ? -7.245 3.730 12.707 1.00 87.00 111 GLU A N 1
ATOM 867 C CA . GLU A 1 111 ? -8.536 3.182 13.107 1.00 87.00 111 GLU A CA 1
ATOM 868 C C . GLU A 1 111 ? -9.644 4.154 12.677 1.00 87.00 111 GLU A C 1
ATOM 870 O O . GLU A 1 111 ? -9.564 5.368 12.904 1.00 87.00 111 GLU A O 1
ATOM 875 N N . GLY A 1 112 ? -10.660 3.630 12.003 1.00 82.25 112 GLY A N 1
ATOM 876 C CA . GLY A 1 112 ? -11.854 4.369 11.636 1.00 82.25 112 GLY A CA 1
ATOM 877 C C . GLY A 1 112 ? -13.041 4.001 12.516 1.00 82.25 112 GLY A C 1
ATOM 878 O O . GLY A 1 112 ? -13.051 2.987 13.204 1.00 82.25 112 GLY A O 1
ATOM 879 N N . GLU A 1 113 ? -14.078 4.819 12.436 1.00 79.00 113 GLU A N 1
ATOM 880 C CA . GLU A 1 113 ? -15.373 4.596 13.064 1.00 79.00 113 GLU A CA 1
ATOM 881 C C . GLU A 1 113 ? -16.458 4.720 11.998 1.00 79.00 113 GLU A C 1
ATOM 883 O O . GLU A 1 113 ? -16.430 5.639 11.168 1.00 79.00 113 GLU A O 1
ATOM 888 N N . TYR A 1 114 ? -17.413 3.789 12.000 1.00 71.88 114 TYR A N 1
ATOM 889 C CA . TYR A 1 114 ? -18.605 3.932 11.174 1.00 71.88 114 TYR A CA 1
ATOM 890 C C . TYR A 1 114 ? -19.476 5.051 11.734 1.00 71.88 114 TYR A C 1
ATOM 892 O O . TYR A 1 114 ? -19.805 5.062 12.917 1.00 71.88 114 TYR A O 1
ATOM 900 N N . VAL A 1 115 ? -19.884 5.969 10.868 1.00 69.19 115 VAL A N 1
ATOM 901 C CA . VAL A 1 115 ? -20.869 6.991 11.206 1.00 69.19 115 VAL A CA 1
ATOM 902 C C . VAL A 1 115 ? -22.258 6.390 10.996 1.00 69.19 115 VAL A C 1
ATOM 904 O O . VAL A 1 115 ? -22.580 5.939 9.893 1.00 69.19 115 VAL A O 1
ATOM 907 N N . GLU A 1 116 ? -23.062 6.351 12.061 1.00 58.06 116 GLU A N 1
ATOM 908 C CA . GLU A 1 116 ? -24.459 5.913 11.991 1.00 58.06 116 GLU A CA 1
ATOM 909 C C . GLU A 1 116 ? -25.267 6.843 11.058 1.00 58.06 116 GLU A C 1
ATOM 911 O O . GLU A 1 116 ? -25.142 8.071 11.155 1.00 58.06 116 GLU A O 1
ATOM 916 N N . PRO A 1 117 ? -26.125 6.299 10.172 1.00 52.41 117 PRO A N 1
ATOM 917 C CA . PRO A 1 117 ? -26.900 7.100 9.223 1.00 52.41 117 PRO A CA 1
ATOM 918 C C . PRO A 1 117 ? -27.907 8.051 9.887 1.00 52.41 117 PRO A C 1
ATOM 920 O O . PRO A 1 117 ? -28.379 8.976 9.239 1.00 52.41 117 PRO A O 1
ATOM 923 N N . ALA A 1 118 ? -28.225 7.865 11.174 1.00 50.94 118 ALA A N 1
ATOM 924 C CA . ALA A 1 118 ? -29.258 8.608 11.906 1.00 50.94 118 ALA A CA 1
ATOM 925 C C . ALA A 1 118 ? -28.963 10.111 12.133 1.00 50.94 118 ALA A C 1
ATOM 927 O O . ALA A 1 118 ? -29.775 10.811 12.731 1.00 50.94 118 ALA A O 1
ATOM 928 N N . SER A 1 119 ? -27.835 10.632 11.636 1.00 46.28 119 SER A N 1
ATOM 929 C CA . SER A 1 119 ? -27.603 12.081 11.495 1.00 46.28 119 SER A CA 1
ATOM 930 C C . SER A 1 119 ? -28.154 12.674 10.182 1.00 46.28 119 SER A C 1
ATOM 932 O O . SER A 1 119 ? -28.064 13.883 9.970 1.00 46.28 119 SER A O 1
ATOM 934 N N . LEU A 1 120 ? -28.766 11.853 9.319 1.00 45.31 120 LEU A N 1
ATOM 935 C CA . LEU A 1 120 ? -29.485 12.251 8.105 1.00 45.31 120 LEU A CA 1
ATOM 936 C C . LEU A 1 120 ? -30.989 11.995 8.312 1.00 45.31 120 LEU A C 1
ATOM 938 O O . LEU A 1 120 ? -31.403 10.895 8.667 1.00 45.31 120 LEU A O 1
ATOM 942 N N . SER A 1 121 ? -31.814 13.029 8.152 1.00 38.44 121 SER A N 1
ATOM 943 C CA . SER A 1 121 ? -33.242 13.012 8.494 1.00 38.44 121 SER A CA 1
ATOM 944 C C . SER A 1 121 ? -34.072 11.973 7.723 1.00 38.44 121 SER A C 1
ATOM 946 O O . SER A 1 121 ? -34.077 11.975 6.495 1.00 38.44 121 SER A O 1
ATOM 948 N N . SER A 1 122 ? -34.850 11.204 8.495 1.00 42.78 122 SER A N 1
ATOM 949 C CA . SER A 1 122 ? -36.116 10.504 8.201 1.00 42.78 122 SER A CA 1
ATOM 950 C C . SER A 1 122 ? -36.223 9.602 6.960 1.00 42.78 122 SER A C 1
ATOM 952 O O . SER A 1 122 ? -36.442 10.095 5.857 1.00 42.78 122 SER A O 1
ATOM 954 N N . ALA A 1 123 ? -36.322 8.287 7.189 1.00 38.12 123 ALA A N 1
ATOM 955 C CA . ALA A 1 123 ? -37.444 7.483 6.685 1.00 38.12 123 ALA A CA 1
ATOM 956 C C . ALA A 1 123 ? -37.583 6.154 7.459 1.00 38.12 123 ALA A C 1
ATOM 958 O O . ALA A 1 123 ? -36.680 5.327 7.474 1.00 38.12 123 ALA A O 1
ATOM 959 N N . THR A 1 124 ? -38.740 6.049 8.112 1.00 38.34 124 THR A N 1
ATOM 960 C CA . THR A 1 124 ? -39.591 4.908 8.489 1.00 38.34 124 THR A CA 1
ATOM 961 C C . THR A 1 124 ? -39.005 3.490 8.530 1.00 38.34 124 THR A C 1
ATOM 963 O O . THR A 1 124 ? -38.610 2.921 7.518 1.00 38.34 124 THR A O 1
ATOM 966 N N . GLU A 1 125 ? -39.094 2.886 9.720 1.00 46.88 125 GLU A N 1
ATOM 967 C CA . GLU A 1 125 ? -38.861 1.466 9.995 1.00 46.88 125 GLU A CA 1
ATOM 968 C C . GLU A 1 125 ? -39.744 0.533 9.153 1.00 46.88 125 GLU A C 1
ATOM 970 O O . GLU A 1 125 ? -40.936 0.770 8.951 1.00 46.88 125 GLU A O 1
ATOM 975 N N . THR A 1 126 ? -39.206 -0.630 8.790 1.00 37.09 126 THR A N 1
ATOM 976 C CA . THR A 1 126 ? -39.994 -1.866 8.733 1.00 37.09 126 THR A CA 1
ATOM 977 C C . THR A 1 126 ? -39.100 -3.017 9.178 1.00 37.09 126 THR A C 1
ATOM 979 O O . THR A 1 126 ? -38.009 -3.218 8.648 1.00 37.09 126 THR A O 1
ATOM 982 N N . SER A 1 127 ? -39.532 -3.748 10.201 1.00 39.19 127 SER A N 1
ATOM 983 C CA . SER A 1 127 ? -38.823 -4.911 10.724 1.00 39.19 127 SER A CA 1
ATOM 984 C C . SER A 1 127 ? -39.027 -6.139 9.827 1.00 39.19 127 SER A C 1
ATOM 986 O O . SER A 1 127 ? -40.120 -6.376 9.316 1.00 39.19 127 SER A O 1
ATOM 988 N N . SER A 1 128 ? -37.983 -6.954 9.648 1.00 31.84 128 SER A N 1
ATOM 989 C CA . SER A 1 128 ? -38.013 -8.408 9.907 1.00 31.84 128 SER A CA 1
ATOM 990 C C . SER A 1 128 ? -36.746 -9.117 9.403 1.00 31.84 128 SER A C 1
ATOM 992 O O . SER A 1 128 ? -36.159 -8.789 8.372 1.00 31.84 128 SER A O 1
ATOM 994 N N . LEU A 1 129 ? -36.328 -10.143 10.148 1.00 43.81 129 LEU A N 1
ATOM 995 C CA . LEU A 1 129 ? -35.224 -11.044 9.812 1.00 43.81 129 LEU A CA 1
ATOM 996 C C . LEU A 1 129 ? -35.659 -12.081 8.762 1.00 43.81 129 LEU A C 1
ATOM 998 O O . LEU A 1 129 ? -35.874 -13.247 9.071 1.00 43.81 129 LEU A O 1
ATOM 1002 N N . ALA A 1 130 ? -35.783 -11.614 7.521 1.00 49.34 130 ALA A N 1
ATOM 1003 C CA . ALA A 1 130 ? -35.464 -12.337 6.279 1.00 49.34 130 ALA A CA 1
ATOM 1004 C C . ALA A 1 130 ? -35.260 -11.359 5.087 1.00 49.34 130 ALA A C 1
ATOM 1006 O O . ALA A 1 130 ? -35.249 -11.776 3.931 1.00 49.34 130 ALA A O 1
ATOM 1007 N N . GLY A 1 131 ? -35.131 -10.050 5.360 1.00 39.06 131 GLY A N 1
ATOM 1008 C CA . GLY A 1 131 ? -35.220 -8.953 4.393 1.00 39.06 131 GLY A CA 1
ATOM 1009 C C . GLY A 1 131 ? -33.876 -8.428 3.894 1.00 39.06 131 GLY A C 1
ATOM 1010 O O . GLY A 1 131 ? -33.457 -7.346 4.286 1.00 39.06 131 GLY A O 1
ATOM 1011 N N . TRP A 1 132 ? -33.214 -9.184 3.018 1.00 33.06 132 TRP A N 1
ATOM 1012 C CA . TRP A 1 132 ? -32.159 -8.640 2.158 1.00 33.06 132 TRP A CA 1
ATOM 1013 C C . TRP A 1 132 ? -32.651 -8.717 0.719 1.00 33.06 132 TRP A C 1
ATOM 1015 O O . TRP A 1 132 ? -32.709 -9.798 0.131 1.00 33.06 132 TRP A O 1
ATOM 1025 N N . THR A 1 133 ? -33.032 -7.586 0.137 1.00 43.25 133 THR A N 1
ATOM 1026 C CA . THR A 1 133 ? -33.259 -7.513 -1.306 1.00 43.25 133 THR A CA 1
ATOM 1027 C C . THR A 1 133 ? -31.922 -7.308 -2.024 1.00 43.25 133 THR A C 1
ATOM 1029 O O . THR A 1 133 ? -30.977 -6.746 -1.468 1.00 43.25 133 THR A O 1
ATOM 1032 N N . LEU A 1 134 ? -31.816 -7.723 -3.294 1.00 42.72 134 LEU A N 1
ATOM 1033 C CA . LEU A 1 134 ? -30.659 -7.369 -4.134 1.00 42.72 134 LEU A CA 1
ATOM 1034 C C . LEU A 1 134 ? -30.469 -5.841 -4.171 1.00 42.72 134 LEU A C 1
ATOM 1036 O O . LEU A 1 134 ? -29.344 -5.360 -4.228 1.00 42.72 134 LEU A O 1
ATOM 1040 N N . GLN A 1 135 ? -31.569 -5.090 -4.050 1.00 40.41 135 GLN A N 1
ATOM 1041 C CA . GLN A 1 135 ? -31.556 -3.642 -3.907 1.00 40.41 135 GLN A CA 1
ATOM 1042 C C . GLN A 1 135 ? -30.890 -3.184 -2.606 1.00 40.41 135 GLN A C 1
ATOM 1044 O O . GLN A 1 135 ? -30.108 -2.248 -2.685 1.00 40.41 135 GLN A O 1
ATOM 1049 N N . ASP A 1 136 ? -31.067 -3.851 -1.462 1.00 38.91 136 ASP A N 1
ATOM 1050 C CA . ASP A 1 136 ? -30.363 -3.546 -0.196 1.00 38.91 136 ASP A CA 1
ATOM 1051 C C . ASP A 1 136 ? -28.851 -3.813 -0.274 1.00 38.91 136 ASP A C 1
ATOM 1053 O O . ASP A 1 136 ? -28.043 -3.102 0.332 1.00 38.91 136 ASP A O 1
ATOM 1057 N N . VAL A 1 137 ? -28.456 -4.803 -1.080 1.00 40.56 137 VAL A N 1
ATOM 1058 C CA . VAL A 1 137 ? -27.050 -5.120 -1.382 1.00 40.56 137 VAL A CA 1
ATOM 1059 C C . VAL A 1 137 ? -26.450 -4.099 -2.356 1.00 40.56 137 VAL A C 1
ATOM 1061 O O . VAL A 1 137 ? -25.311 -3.677 -2.179 1.00 40.56 137 VAL A O 1
ATOM 1064 N N . THR A 1 138 ? -27.208 -3.646 -3.361 1.00 38.31 138 THR A N 1
ATOM 1065 C CA . THR A 1 138 ? -26.737 -2.644 -4.339 1.00 38.31 138 THR A CA 1
ATOM 1066 C C . THR A 1 138 ? -26.870 -1.192 -3.869 1.00 38.31 138 THR A C 1
ATOM 1068 O O . THR A 1 138 ? -26.165 -0.327 -4.380 1.00 38.31 138 THR A O 1
ATOM 1071 N N . SER A 1 139 ? -27.751 -0.912 -2.903 1.00 41.56 139 SER A N 1
ATOM 1072 C CA . SER A 1 139 ? -27.942 0.410 -2.280 1.00 41.56 139 SER A CA 1
ATOM 1073 C C . SER A 1 139 ? -27.049 0.626 -1.056 1.00 41.56 139 SER A C 1
ATOM 1075 O O . SER A 1 139 ? -26.990 1.737 -0.534 1.00 41.56 139 SER A O 1
ATOM 1077 N N . GLY A 1 140 ? -26.314 -0.407 -0.622 1.00 38.53 140 GLY A N 1
ATOM 1078 C CA . GLY A 1 140 ? -25.310 -0.301 0.437 1.00 38.53 140 GLY A CA 1
ATOM 1079 C C . GLY A 1 140 ? -25.851 -0.405 1.865 1.00 38.53 140 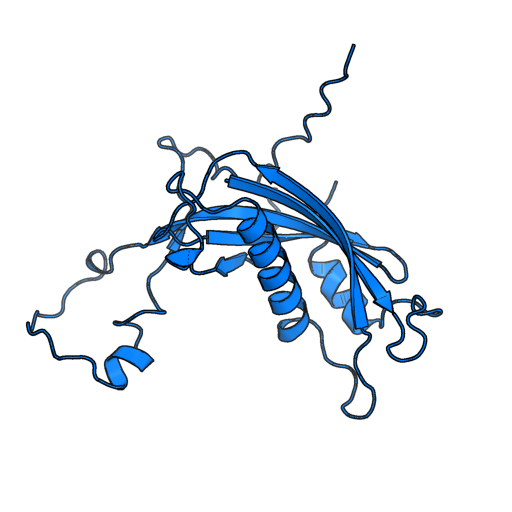GLY A C 1
ATOM 1080 O O . GLY A 1 140 ? -25.091 -0.192 2.814 1.00 38.53 140 GLY A O 1
ATOM 1081 N N . ASN A 1 141 ? -27.124 -0.770 2.046 1.00 38.22 141 ASN A N 1
ATOM 1082 C CA . ASN A 1 141 ? -27.737 -0.942 3.369 1.00 38.22 141 ASN A CA 1
ATOM 1083 C C . ASN A 1 141 ? -27.309 -2.238 4.079 1.00 38.22 141 ASN A C 1
ATOM 1085 O O . ASN A 1 141 ? -27.392 -2.318 5.301 1.00 38.22 141 ASN A O 1
ATOM 1089 N N . GLY A 1 142 ? -26.782 -3.222 3.346 1.00 35.00 142 GLY A N 1
ATOM 1090 C CA . GLY A 1 142 ? -26.235 -4.465 3.906 1.00 35.00 142 GLY A CA 1
ATOM 1091 C C . GLY A 1 142 ? -24.715 -4.484 4.127 1.00 35.00 142 GLY A C 1
ATOM 1092 O O . GLY A 1 142 ? -24.153 -5.480 4.575 1.00 35.00 142 GLY A O 1
ATOM 1093 N N . GLY A 1 143 ? -24.022 -3.398 3.795 1.00 46.31 143 GLY A N 1
ATOM 1094 C CA . GLY A 1 143 ? -22.564 -3.355 3.739 1.00 46.31 143 GLY A CA 1
ATOM 1095 C C . GLY A 1 143 ? -22.106 -2.731 2.428 1.00 46.31 143 GLY A C 1
ATOM 1096 O O . GLY A 1 143 ? -22.608 -3.066 1.364 1.00 46.31 143 GLY A O 1
ATOM 1097 N N . VAL A 1 144 ? -21.122 -1.835 2.537 1.00 38.53 144 VAL A N 1
ATOM 1098 C CA . VAL A 1 144 ? -20.608 -0.917 1.502 1.00 38.53 144 VAL A CA 1
ATOM 1099 C C . VAL A 1 144 ? -21.472 0.343 1.321 1.00 38.53 144 VAL A C 1
ATOM 1101 O O . VAL A 1 144 ? -22.275 0.453 0.408 1.00 38.53 144 VAL A O 1
ATOM 1104 N N . GLY A 1 145 ? -21.257 1.343 2.191 1.00 47.94 145 GLY A N 1
ATOM 1105 C CA . GLY A 1 145 ? -21.904 2.662 2.070 1.00 47.94 145 GLY A CA 1
ATOM 1106 C C . GLY A 1 145 ? -21.786 3.579 3.293 1.00 47.94 145 GLY A C 1
ATOM 1107 O O . GLY A 1 145 ? -21.801 4.799 3.145 1.00 47.94 145 GLY A O 1
ATOM 1108 N N . ARG A 1 146 ? -21.582 3.025 4.499 1.00 51.78 146 ARG A N 1
ATOM 1109 C CA . ARG A 1 146 ? -21.424 3.829 5.724 1.00 51.78 146 ARG A CA 1
ATOM 1110 C C . ARG A 1 146 ? -20.245 4.799 5.601 1.00 51.78 146 ARG A C 1
ATOM 1112 O O . ARG A 1 146 ? -19.137 4.417 5.203 1.00 51.78 146 ARG A O 1
ATOM 1119 N N . GLN A 1 147 ? -20.486 6.071 5.918 1.00 54.56 147 GLN A N 1
ATOM 1120 C CA . GLN A 1 147 ? -19.408 7.045 6.047 1.00 54.56 147 GLN A CA 1
ATOM 1121 C C . GLN A 1 147 ? -18.478 6.588 7.169 1.00 54.56 147 GLN A C 1
ATOM 1123 O O . GLN A 1 147 ? -18.925 6.066 8.187 1.00 54.56 147 GLN A O 1
ATOM 1128 N N . VAL A 1 148 ? -17.174 6.730 6.948 1.00 56.62 148 VAL A N 1
ATOM 1129 C CA . VAL A 1 148 ? -16.163 6.371 7.940 1.00 56.62 148 VAL A CA 1
ATOM 1130 C C . VAL A 1 148 ? -15.420 7.635 8.308 1.00 56.62 148 VAL A C 1
ATOM 1132 O O . VAL A 1 148 ? -14.977 8.370 7.421 1.00 56.62 148 VAL A O 1
ATOM 1135 N N . ARG A 1 149 ? -15.281 7.876 9.605 1.00 68.19 149 ARG A N 1
ATOM 1136 C CA . ARG A 1 149 ? -14.448 8.948 10.141 1.00 68.19 149 ARG A CA 1
ATOM 1137 C C . ARG A 1 149 ? -13.204 8.336 10.773 1.00 68.19 149 ARG A C 1
ATOM 1139 O O . ARG A 1 149 ? -13.264 7.231 11.292 1.00 68.19 149 ARG A O 1
ATOM 1146 N N . LEU A 1 150 ? -12.077 9.042 10.730 1.00 75.25 150 LEU A N 1
ATOM 1147 C CA . LEU A 1 150 ? -10.922 8.683 11.552 1.00 75.25 150 LEU A CA 1
ATOM 1148 C C . LEU A 1 150 ? -11.306 8.792 13.028 1.00 75.25 150 LEU A C 1
ATOM 1150 O O . LEU A 1 150 ? -11.875 9.812 13.433 1.00 75.25 150 LEU A O 1
ATOM 1154 N N . LYS A 1 151 ? -10.945 7.787 13.820 1.00 69.19 151 LYS A N 1
ATOM 1155 C CA . LYS A 1 151 ? -11.052 7.852 15.273 1.00 69.19 151 LYS A CA 1
ATOM 1156 C C . LYS A 1 151 ? -10.101 8.940 15.772 1.00 69.19 151 LYS A C 1
ATOM 1158 O O . LYS A 1 151 ? -8.881 8.798 15.715 1.00 69.19 151 LYS A O 1
ATOM 1163 N N . SER A 1 152 ? -10.654 10.087 16.158 1.00 62.00 152 SER A N 1
ATOM 1164 C CA . SER A 1 152 ? -9.883 11.190 16.736 1.00 62.00 152 SER A CA 1
ATOM 1165 C C . SER A 1 152 ? -9.767 10.951 18.234 1.00 62.00 152 SER A C 1
ATOM 1167 O O . SER A 1 152 ? -10.747 10.590 18.885 1.00 62.00 152 SER A O 1
ATOM 1169 N N . SER A 1 153 ? -8.577 11.159 18.795 1.00 53.31 153 SER A N 1
ATOM 1170 C CA . SER A 1 153 ? -8.433 11.264 20.243 1.00 53.31 153 SER A CA 1
ATOM 1171 C C . SER A 1 153 ? -9.273 12.441 20.734 1.00 53.31 153 SER A C 1
ATOM 1173 O O . SER A 1 153 ? -9.177 13.548 20.201 1.00 53.31 153 SER A O 1
ATOM 1175 N N . SER A 1 154 ? -10.104 12.194 21.744 1.00 48.72 154 SER A N 1
ATOM 1176 C CA . SER A 1 154 ? -10.884 13.207 22.456 1.00 48.72 154 SER A CA 1
ATOM 1177 C C . SER A 1 154 ? -10.028 14.452 22.729 1.00 48.72 154 SER A C 1
ATOM 1179 O O . SER A 1 154 ? -9.063 14.361 23.483 1.00 48.72 154 SER A O 1
ATOM 1181 N N . GLY A 1 155 ? -10.348 15.588 22.093 1.00 53.53 155 GLY A N 1
ATOM 1182 C CA . GLY A 1 155 ? -9.613 16.851 22.278 1.00 53.53 155 GLY A CA 1
ATOM 1183 C C . GLY A 1 155 ? -9.227 17.631 21.014 1.00 53.53 155 GLY A C 1
ATOM 1184 O O . GLY A 1 155 ? -8.629 18.691 21.142 1.00 53.53 155 GLY A O 1
ATOM 1185 N N . GLY A 1 156 ? -9.563 17.165 19.804 1.00 56.53 156 GLY A N 1
ATOM 1186 C CA . GLY A 1 156 ? -9.220 17.886 18.561 1.00 56.53 156 GLY A CA 1
ATOM 1187 C C . GLY A 1 156 ? -7.784 17.657 18.073 1.00 56.53 156 GLY A C 1
ATOM 1188 O O . GLY A 1 156 ? -7.357 18.268 17.095 1.00 56.53 156 G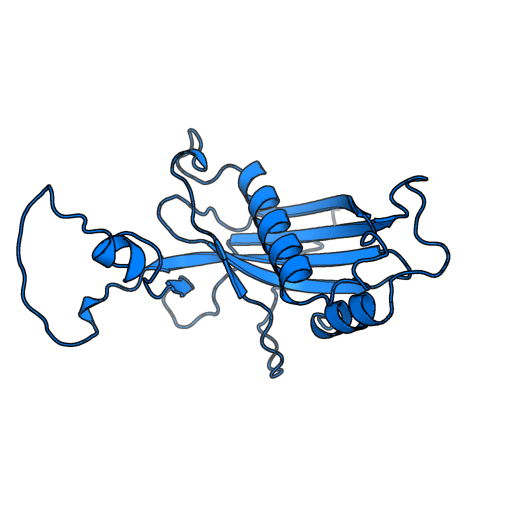LY A O 1
ATOM 1189 N N . GLU A 1 157 ? -7.065 16.742 18.720 1.00 56.53 157 GLU A N 1
ATOM 1190 C CA . GLU A 1 157 ? -5.755 16.258 18.296 1.00 56.53 157 GLU A CA 1
ATOM 1191 C C . GLU A 1 157 ? -5.850 15.484 16.962 1.00 56.53 157 GLU A C 1
ATOM 1193 O O . GLU A 1 157 ? -6.859 14.806 16.695 1.00 56.53 157 GLU A O 1
ATOM 1198 N N . PRO A 1 158 ? -4.814 15.568 16.103 1.00 62.16 158 PRO A N 1
ATOM 1199 C CA . PRO A 1 158 ? -4.776 14.851 14.836 1.00 62.16 158 PRO A CA 1
ATOM 1200 C C . PRO A 1 158 ? -4.868 13.339 15.063 1.00 62.16 158 PRO A C 1
ATOM 1202 O O . PRO A 1 158 ? -4.289 12.793 16.000 1.00 62.16 158 PRO A O 1
ATOM 1205 N N . ALA A 1 159 ? -5.590 12.652 14.172 1.00 69.00 159 ALA A N 1
ATOM 1206 C CA . ALA A 1 159 ? -5.708 11.200 14.223 1.00 69.00 159 ALA A CA 1
ATOM 1207 C C . ALA A 1 159 ? -4.315 10.558 14.204 1.00 69.00 159 ALA A C 1
ATOM 1209 O O . ALA A 1 159 ? -3.494 10.849 13.329 1.00 69.00 159 ALA A O 1
ATOM 1210 N N . ARG A 1 160 ? -4.052 9.683 15.174 1.00 78.38 160 ARG A N 1
ATOM 1211 C CA . ARG A 1 160 ? -2.778 8.977 15.291 1.00 78.38 160 ARG A CA 1
ATOM 1212 C C . ARG A 1 160 ? -2.828 7.699 14.460 1.00 78.38 160 ARG A C 1
ATOM 1214 O O . ARG A 1 160 ? -3.802 6.954 14.527 1.00 78.38 160 ARG A O 1
ATOM 1221 N N . ALA A 1 161 ? -1.778 7.448 13.685 1.00 86.62 161 ALA A N 1
ATOM 1222 C CA . ALA A 1 161 ? -1.647 6.188 12.967 1.00 86.62 161 ALA A CA 1
ATOM 1223 C C . ALA A 1 161 ? -1.523 5.036 13.975 1.00 86.62 161 ALA A C 1
ATOM 1225 O O . ALA A 1 161 ? -0.697 5.100 14.886 1.00 86.62 161 ALA A O 1
ATOM 1226 N N . ALA A 1 162 ? -2.334 3.998 13.793 1.00 88.94 162 ALA A N 1
ATOM 1227 C CA . ALA A 1 162 ? -2.268 2.752 14.543 1.00 88.94 162 ALA A CA 1
ATOM 1228 C C . ALA A 1 162 ? -1.039 1.932 14.139 1.00 88.94 162 ALA A C 1
ATOM 1230 O O . ALA A 1 162 ? -0.340 1.378 14.985 1.00 88.94 162 ALA A O 1
ATOM 1231 N N . ALA A 1 163 ? -0.713 1.938 12.850 1.00 91.12 163 ALA A N 1
ATOM 1232 C CA . ALA A 1 163 ? 0.531 1.390 12.337 1.00 91.12 163 ALA A CA 1
ATOM 1233 C C . ALA A 1 163 ? 1.033 2.229 11.168 1.00 91.12 163 ALA A C 1
ATOM 1235 O O . ALA A 1 163 ? 0.250 2.868 10.465 1.00 91.12 163 ALA A O 1
ATOM 1236 N N . TYR A 1 164 ? 2.337 2.225 10.944 1.00 92.69 164 TYR A N 1
ATOM 1237 C CA . TYR A 1 164 ? 2.939 2.869 9.785 1.00 92.69 164 TYR A CA 1
ATOM 1238 C C . TYR A 1 164 ? 4.224 2.157 9.399 1.00 92.69 164 TYR A C 1
ATOM 1240 O O . TYR A 1 164 ? 4.845 1.481 10.215 1.00 92.69 164 TYR A O 1
ATOM 1248 N N . GLY A 1 165 ? 4.632 2.289 8.149 1.00 90.75 165 GLY A N 1
ATOM 1249 C CA . GLY A 1 165 ? 5.805 1.587 7.670 1.00 90.75 165 GLY A CA 1
ATOM 1250 C C . GLY A 1 165 ? 6.125 1.888 6.225 1.00 90.75 165 GLY A C 1
ATOM 1251 O O . GLY A 1 165 ? 5.415 2.653 5.564 1.00 90.75 165 GLY A O 1
ATOM 1252 N N . ASP A 1 166 ? 7.202 1.267 5.760 1.00 93.06 166 ASP A N 1
ATOM 1253 C CA . ASP A 1 166 ? 7.683 1.425 4.400 1.00 93.06 166 ASP A CA 1
ATOM 1254 C C . ASP A 1 166 ? 7.707 0.073 3.671 1.00 93.06 166 ASP A C 1
ATOM 1256 O O . ASP A 1 166 ? 8.040 -0.959 4.255 1.00 93.06 166 ASP A O 1
ATOM 1260 N N . MET A 1 167 ? 7.382 0.077 2.377 1.00 95.62 167 MET A N 1
ATOM 1261 C CA . MET A 1 167 ? 7.506 -1.091 1.497 1.00 95.62 167 MET A CA 1
ATOM 1262 C C . MET A 1 167 ? 8.272 -0.730 0.237 1.00 95.62 167 MET A C 1
ATOM 1264 O O . MET A 1 167 ? 7.986 0.285 -0.394 1.00 95.62 167 MET A O 1
ATOM 1268 N N . VAL A 1 168 ? 9.212 -1.574 -0.174 1.00 96.75 168 VAL A N 1
ATOM 1269 C CA . VAL A 1 168 ? 10.005 -1.357 -1.386 1.00 96.75 168 VAL A CA 1
ATOM 1270 C C . VAL A 1 168 ? 9.507 -2.275 -2.492 1.00 96.75 168 VAL A C 1
ATOM 1272 O O . VAL A 1 168 ? 9.701 -3.490 -2.428 1.00 96.75 168 VAL A O 1
ATOM 1275 N N . HIS A 1 169 ? 8.908 -1.680 -3.522 1.00 95.19 169 HIS A N 1
ATOM 1276 C CA . HIS A 1 169 ? 8.595 -2.350 -4.780 1.00 95.19 169 HIS A CA 1
ATOM 1277 C C . HIS A 1 169 ? 9.755 -2.175 -5.762 1.00 95.19 169 HIS A C 1
ATOM 1279 O O . HIS A 1 169 ? 10.204 -1.052 -5.999 1.00 95.19 169 HIS A O 1
ATOM 1285 N N . VAL A 1 170 ? 10.199 -3.267 -6.379 1.00 95.31 170 VAL A N 1
ATOM 1286 C CA . VAL A 1 170 ? 11.102 -3.254 -7.536 1.00 95.31 170 VAL A CA 1
ATOM 1287 C C . VAL A 1 170 ? 10.330 -3.748 -8.752 1.00 95.31 170 VAL A C 1
ATOM 1289 O O . VAL A 1 170 ? 9.759 -4.836 -8.727 1.00 95.31 170 VAL A O 1
ATOM 1292 N N . PHE A 1 171 ? 10.316 -2.945 -9.812 1.00 92.44 171 PHE A N 1
ATOM 1293 C CA . PHE A 1 171 ? 9.719 -3.301 -11.090 1.00 92.44 171 PHE A CA 1
ATOM 1294 C C . PHE A 1 171 ? 10.736 -4.065 -11.934 1.00 92.44 171 PHE A C 1
ATOM 1296 O O . PHE A 1 171 ? 11.847 -3.583 -12.191 1.00 92.44 171 PHE A O 1
ATOM 1303 N N . VAL A 1 172 ? 10.342 -5.261 -12.352 1.00 91.31 172 VAL A N 1
ATOM 1304 C CA . VAL A 1 172 ? 11.185 -6.192 -13.096 1.00 91.31 172 VAL A CA 1
ATOM 1305 C C . VAL A 1 172 ? 10.526 -6.607 -14.402 1.00 91.31 172 VAL A C 1
ATOM 1307 O O . VAL A 1 172 ? 9.303 -6.549 -14.562 1.00 91.31 172 VAL A O 1
ATOM 1310 N N . ASP A 1 173 ? 11.364 -7.056 -15.323 1.00 88.31 173 ASP A N 1
ATOM 1311 C CA . ASP A 1 173 ? 10.927 -7.764 -16.516 1.00 88.31 173 ASP A CA 1
ATOM 1312 C C . ASP A 1 173 ? 10.274 -9.116 -16.124 1.00 88.31 173 ASP A C 1
ATOM 1314 O O . ASP A 1 173 ? 10.856 -9.855 -15.317 1.00 88.31 173 ASP A O 1
ATOM 1318 N N . PRO A 1 174 ? 9.066 -9.448 -16.624 1.00 85.69 174 PRO A N 1
ATOM 1319 C CA . PRO A 1 174 ? 8.335 -10.649 -16.209 1.00 85.69 174 PRO A CA 1
ATOM 1320 C C . PRO A 1 174 ? 9.051 -11.972 -16.504 1.00 85.69 174 PRO A C 1
ATOM 1322 O O . PRO A 1 174 ? 8.895 -12.922 -15.727 1.00 85.69 174 PRO A O 1
ATOM 1325 N N . ASP A 1 175 ? 9.843 -12.025 -17.577 1.00 87.81 175 A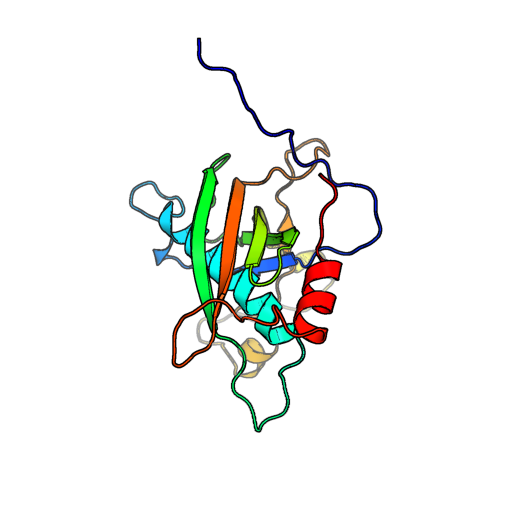SP A N 1
ATOM 1326 C CA . ASP A 1 175 ? 10.520 -13.244 -18.026 1.00 87.81 175 ASP A CA 1
ATOM 1327 C C . ASP A 1 175 ? 11.847 -13.440 -17.288 1.00 87.81 175 ASP A C 1
ATOM 1329 O O . ASP A 1 175 ? 12.095 -14.479 -16.674 1.00 87.81 175 ASP A O 1
ATOM 1333 N N . SER A 1 176 ? 12.699 -12.416 -17.289 1.00 90.69 176 SER A N 1
ATOM 1334 C CA . SER A 1 176 ? 14.046 -12.492 -16.715 1.00 90.69 176 SER A CA 1
ATOM 1335 C C . SER A 1 176 ? 14.105 -12.214 -15.211 1.00 90.69 176 SER A C 1
ATOM 1337 O O . SER A 1 176 ? 15.116 -12.528 -14.576 1.00 90.69 176 SER A O 1
ATOM 1339 N N . ARG A 1 177 ? 13.065 -11.590 -14.635 1.00 90.31 177 ARG A N 1
ATOM 1340 C CA . ARG A 1 177 ? 13.007 -11.112 -13.235 1.00 90.31 177 ARG A CA 1
ATOM 1341 C C . ARG A 1 177 ? 14.122 -10.145 -12.848 1.00 90.31 177 ARG A C 1
ATOM 1343 O O . ARG A 1 177 ? 14.358 -9.900 -11.665 1.00 90.31 177 ARG A O 1
ATOM 1350 N N . ARG A 1 178 ? 14.791 -9.557 -13.838 1.00 91.88 178 ARG A N 1
ATOM 1351 C CA . ARG A 1 178 ? 15.802 -8.522 -13.625 1.00 91.88 178 ARG A CA 1
ATOM 1352 C C . ARG A 1 178 ? 15.139 -7.145 -13.557 1.00 91.88 178 ARG A C 1
ATOM 1354 O O . ARG A 1 178 ? 14.136 -6.929 -14.241 1.00 91.88 178 ARG A O 1
ATOM 1361 N N . PRO A 1 179 ? 15.683 -6.202 -12.763 1.00 90.88 179 PRO A N 1
ATOM 1362 C CA . PRO A 1 179 ? 15.205 -4.823 -12.764 1.00 90.88 179 PRO A CA 1
ATOM 1363 C C . PRO A 1 179 ? 15.173 -4.251 -14.179 1.00 90.88 179 PRO A C 1
ATOM 1365 O O . PRO A 1 179 ? 16.099 -4.491 -14.957 1.00 90.88 179 PRO A O 1
ATOM 1368 N N . LEU A 1 180 ? 14.133 -3.476 -14.493 1.00 86.19 180 LEU A N 1
ATOM 1369 C CA . LEU A 1 180 ? 13.986 -2.870 -15.818 1.00 86.19 180 LEU A CA 1
ATOM 1370 C C . LEU A 1 180 ? 15.231 -2.026 -16.157 1.00 86.19 180 LEU A C 1
ATOM 1372 O O . LEU A 1 180 ? 15.523 -1.084 -15.407 1.00 86.19 180 LEU A O 1
ATOM 1376 N N . PRO A 1 181 ? 15.963 -2.330 -17.246 1.00 82.00 181 PRO A N 1
ATOM 1377 C CA . PRO A 1 181 ? 17.229 -1.670 -17.567 1.00 82.00 181 PRO A CA 1
ATOM 1378 C C . PRO A 1 181 ? 17.043 -0.189 -17.902 1.00 82.00 181 PRO A C 1
ATOM 1380 O O . PRO A 1 181 ? 17.879 0.626 -17.512 1.00 82.00 181 PRO A O 1
ATOM 1383 N N . ASP A 1 182 ? 15.918 0.178 -18.515 1.00 85.81 182 ASP A N 1
ATOM 1384 C CA . ASP A 1 182 ? 15.568 1.567 -18.849 1.00 85.81 182 ASP A CA 1
ATOM 1385 C C . ASP A 1 182 ? 14.777 2.273 -17.735 1.00 85.81 182 ASP A C 1
ATOM 1387 O O . ASP A 1 182 ? 14.556 3.481 -17.780 1.00 85.81 182 ASP A O 1
ATOM 1391 N N . GLY A 1 183 ? 14.452 1.547 -16.661 1.00 86.38 183 GLY A N 1
ATOM 1392 C CA . GLY A 1 183 ? 13.668 2.048 -15.538 1.00 86.38 183 GLY A CA 1
ATOM 1393 C C . GLY A 1 183 ? 12.162 1.898 -15.723 1.00 86.38 183 GLY A C 1
ATOM 1394 O O . GLY A 1 183 ? 11.681 1.195 -16.607 1.00 86.38 183 GLY A O 1
ATOM 1395 N N . MET A 1 184 ? 11.413 2.531 -14.822 1.00 89.56 184 MET A N 1
ATOM 1396 C CA . MET A 1 184 ? 9.952 2.586 -14.890 1.00 89.56 184 MET A CA 1
ATOM 1397 C C . MET A 1 184 ? 9.483 3.367 -16.120 1.00 89.56 184 MET A C 1
ATOM 1399 O O . MET A 1 184 ? 10.029 4.428 -16.424 1.00 89.56 184 MET A O 1
ATOM 1403 N N . ASP A 1 185 ? 8.408 2.887 -16.747 1.00 86.94 185 ASP A N 1
ATOM 1404 C CA . ASP A 1 185 ? 7.700 3.609 -17.805 1.00 86.94 185 ASP A CA 1
ATOM 1405 C C . ASP A 1 185 ? 7.325 5.046 -17.361 1.00 86.94 185 ASP A C 1
ATOM 1407 O O . ASP A 1 185 ? 6.963 5.247 -16.191 1.00 86.94 185 ASP A O 1
ATOM 1411 N N . PRO A 1 186 ? 7.386 6.059 -18.250 1.00 89.44 186 PRO A N 1
ATOM 1412 C CA . PRO A 1 186 ? 7.077 7.442 -17.895 1.00 89.44 186 PRO A CA 1
ATOM 1413 C C . PRO A 1 186 ? 5.688 7.652 -17.278 1.00 89.44 186 PRO A C 1
ATOM 1415 O O . PRO A 1 186 ? 5.563 8.473 -16.368 1.00 89.44 186 PRO A O 1
ATOM 1418 N N . ALA A 1 187 ? 4.656 6.916 -17.707 1.00 88.38 187 ALA A N 1
ATOM 1419 C CA . ALA A 1 187 ? 3.313 7.032 -17.136 1.00 88.38 187 ALA A CA 1
ATOM 1420 C C . ALA A 1 187 ? 3.254 6.464 -15.712 1.00 88.38 187 ALA A C 1
ATOM 1422 O O . ALA A 1 187 ? 2.675 7.096 -14.822 1.00 88.38 187 ALA A O 1
ATOM 1423 N N . LEU A 1 188 ? 3.909 5.320 -15.473 1.00 89.75 188 LEU A N 1
ATOM 1424 C CA . LEU A 1 188 ? 4.079 4.765 -14.127 1.00 89.75 188 LEU A CA 1
ATOM 1425 C C . LEU A 1 188 ? 4.835 5.751 -13.233 1.00 89.75 188 LEU A C 1
ATOM 1427 O O . LEU A 1 188 ? 4.352 6.105 -12.157 1.00 89.75 188 LEU A O 1
ATOM 1431 N N . ARG A 1 189 ? 5.982 6.259 -13.694 1.00 91.75 189 ARG A N 1
ATOM 1432 C CA . ARG A 1 189 ? 6.785 7.223 -12.934 1.00 91.75 189 ARG A CA 1
ATOM 1433 C C . ARG A 1 189 ? 5.983 8.483 -12.598 1.00 91.75 189 ARG A C 1
ATOM 1435 O O . ARG A 1 189 ? 5.996 8.911 -11.446 1.00 91.75 189 ARG A O 1
ATOM 1442 N N . ALA A 1 190 ? 5.257 9.039 -13.567 1.00 91.75 190 ALA A N 1
ATOM 1443 C CA . ALA A 1 190 ? 4.437 10.233 -13.378 1.00 91.75 190 ALA A CA 1
ATOM 1444 C C . ALA A 1 190 ? 3.281 10.009 -12.391 1.00 91.75 190 ALA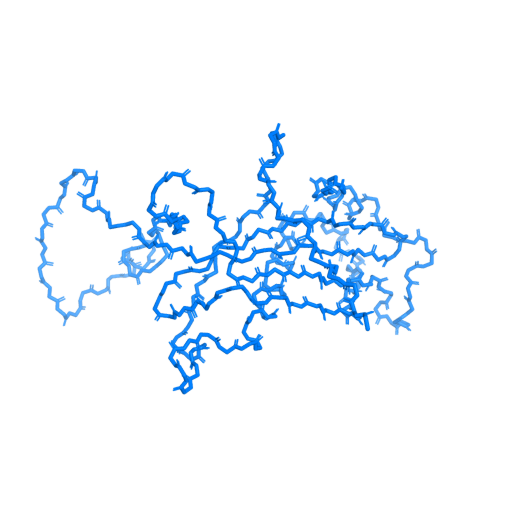 A C 1
ATOM 1446 O O . ALA A 1 190 ? 2.949 10.913 -11.624 1.00 91.75 190 ALA A O 1
ATOM 1447 N N . ALA A 1 191 ? 2.668 8.822 -12.375 1.00 89.62 191 ALA A N 1
ATOM 1448 C CA . ALA A 1 191 ? 1.663 8.476 -11.373 1.00 89.62 191 ALA A CA 1
ATOM 1449 C C . ALA A 1 191 ? 2.280 8.440 -9.965 1.00 89.62 191 ALA A C 1
ATOM 1451 O O . ALA A 1 191 ? 1.792 9.121 -9.065 1.00 89.62 191 ALA A O 1
ATOM 1452 N N . LEU A 1 192 ? 3.409 7.747 -9.794 1.00 91.56 192 LEU A N 1
ATOM 1453 C CA . LEU A 1 192 ? 4.100 7.634 -8.504 1.00 91.56 192 LEU A CA 1
ATOM 1454 C C . LEU A 1 192 ? 4.612 8.984 -7.977 1.00 91.56 192 LEU A C 1
ATOM 1456 O O . LEU A 1 192 ? 4.541 9.245 -6.777 1.00 91.56 192 LEU A O 1
ATOM 1460 N N . GLN A 1 193 ? 5.079 9.870 -8.861 1.00 92.00 193 GLN A N 1
ATOM 1461 C CA . GLN A 1 193 ? 5.539 11.214 -8.492 1.00 92.00 193 GLN A CA 1
ATOM 1462 C C . GLN A 1 193 ? 4.447 12.057 -7.824 1.00 92.00 193 GLN A C 1
ATOM 1464 O O . GLN A 1 193 ? 4.753 12.844 -6.932 1.00 92.00 193 GLN A O 1
ATOM 1469 N N . LYS A 1 194 ? 3.170 11.855 -8.175 1.00 88.00 194 LYS A N 1
ATOM 1470 C CA . LYS A 1 194 ? 2.040 12.559 -7.536 1.00 88.00 194 LYS A CA 1
ATOM 1471 C C . LYS A 1 194 ? 1.894 12.228 -6.050 1.00 88.00 194 LYS A C 1
ATOM 1473 O O . LYS A 1 194 ? 1.224 12.965 -5.333 1.00 88.00 194 LYS A O 1
ATOM 1478 N N . LEU A 1 195 ? 2.478 11.116 -5.605 1.00 86.62 195 LEU A N 1
ATOM 1479 C CA . LEU A 1 195 ? 2.406 10.639 -4.228 1.00 86.62 195 LEU A CA 1
ATOM 1480 C C . LEU A 1 195 ? 3.655 10.945 -3.407 1.00 86.62 195 LEU A C 1
ATOM 1482 O O . LEU A 1 195 ? 3.700 10.554 -2.238 1.00 86.62 195 LEU A O 1
ATOM 1486 N N . GLN A 1 196 ? 4.662 11.602 -3.989 1.00 85.06 196 GLN A N 1
ATOM 1487 C CA . GLN A 1 196 ? 5.882 11.920 -3.258 1.00 85.06 196 GLN A CA 1
ATOM 1488 C C . GLN A 1 196 ? 5.570 12.780 -2.035 1.00 85.06 196 GLN A C 1
ATOM 1490 O O . GLN A 1 196 ? 4.924 13.825 -2.132 1.00 85.06 196 GLN A O 1
ATOM 1495 N N . VAL A 1 197 ? 6.021 12.312 -0.875 1.00 77.88 197 VAL A N 1
ATOM 1496 C CA . VAL A 1 197 ? 5.982 13.078 0.369 1.00 77.88 197 VAL A CA 1
ATOM 1497 C C . VAL A 1 197 ? 7.336 13.755 0.563 1.00 77.88 197 VAL A C 1
ATOM 1499 O O . VAL A 1 197 ? 8.371 13.124 0.361 1.00 77.88 197 VAL A O 1
ATOM 1502 N N . GLU A 1 198 ? 7.332 15.043 0.913 1.00 61.16 198 GLU A N 1
ATOM 1503 C CA . GLU A 1 198 ? 8.556 15.745 1.318 1.00 61.16 198 GLU A CA 1
ATOM 1504 C C . GLU A 1 198 ? 9.093 15.095 2.607 1.00 61.16 198 GLU A C 1
ATOM 1506 O O . GLU A 1 198 ? 8.303 14.694 3.469 1.00 61.16 198 GLU A O 1
ATOM 1511 N N . GLN A 1 199 ? 10.417 14.913 2.677 1.00 49.72 199 GLN A N 1
ATOM 1512 C CA . GLN A 1 199 ? 11.107 14.313 3.825 1.00 49.72 199 GLN A CA 1
ATOM 1513 C C . GLN A 1 199 ? 11.150 15.262 5.020 1.00 49.72 199 GLN A C 1
ATOM 1515 O O . GLN A 1 199 ? 11.329 16.480 4.797 1.00 49.72 199 GLN A O 1
#

Secondary structure (DSSP, 8-state):
---------------S--PPEEEEPPPGGGB-TTSSB-HHHHHHHHHHHHHHHHHHHSPPP-TTSPPPEEEEEEE--EESS---TTS-EEEEEEEEEE-SSEEEEEEEEEEEEEPPGGGS--------TT---HHHHHTTTTSS---EEE---TTTPPPPPSEEEEEEEEEE-TTT-PBPTT-S-HHHHHHHHTTBPP-

Foldseek 3Di:
DDDPPPDDFPDPDPDPLPFDKDKAFDDQVLADPVQFGDPVVVVVVVVVVVVVLCVPQFDAPDPPDHAFDKDWPDKDKDFDATHHPRWIKIKGWFWADDDQQKTKIKIFIFTKDFDDPVVPDDDDDDDDPPDDDVCCVVVQVVHDDTDIDGDDDPPPDDGGGRMIIIIMIGTADPPPRHGDPRGDDPSSRVSNVSRHDDD

Sequence (199 aa):
MWADDRLPPMQPQRRKASKPLARLHQRWADNDQYSHANNVVYSLYFDSITNFYLINHVPRPTPTSPPPLGLIVSSSTAYASSVAYPSPVIAALGVSSLGKSSVTWRIALFEGEYVEPASLSSATETSSLAGWTLQDVTSGNGGVGRQVRLKSSSGGEPARAAAYGDMVHVFVDPDSRRPLPDGMDPALRAALQKLQVEQ

pLDDT: mean 73.64, std 22.86, range [24.47, 96.81]

Radius of gyration: 20.03 Å; chains: 1; bounding box: 64×36×51 Å